Protein AF-A0A061BK50-F1 (afdb_monomer_lite)

Structure (mmCIF, N/CA/C/O backbone):
data_AF-A0A061BK50-F1
#
_entry.id   AF-A0A061BK50-F1
#
loop_
_atom_site.group_PDB
_atom_site.id
_atom_site.type_symbol
_atom_site.label_atom_id
_atom_site.label_alt_id
_atom_site.label_comp_id
_atom_site.label_asym_id
_atom_site.label_entity_id
_atom_site.label_seq_id
_atom_site.pdbx_PDB_ins_code
_atom_site.Cartn_x
_atom_site.Cartn_y
_atom_site.Cartn_z
_atom_site.occupancy
_atom_site.B_iso_or_equiv
_atom_site.auth_seq_id
_atom_site.auth_comp_id
_atom_site.auth_asym_id
_atom_site.auth_atom_id
_atom_site.pdbx_PDB_model_num
ATOM 1 N N . MET A 1 1 ? 30.519 8.792 -45.181 1.00 61.00 1 MET A N 1
ATOM 2 C CA . MET A 1 1 ? 30.102 8.438 -43.804 1.00 61.00 1 MET A CA 1
ATOM 3 C C . MET A 1 1 ? 30.010 9.617 -42.830 1.00 61.00 1 MET A C 1
ATOM 5 O O . MET A 1 1 ? 29.415 9.435 -41.777 1.00 61.00 1 MET A O 1
ATOM 9 N N . GLY A 1 2 ? 30.504 10.821 -43.164 1.00 67.25 2 GLY A N 1
ATOM 10 C CA . GLY A 1 2 ? 30.491 11.973 -42.243 1.00 67.25 2 GLY A CA 1
ATOM 11 C C . GLY A 1 2 ? 29.106 12.463 -41.793 1.00 67.25 2 GLY A C 1
ATOM 12 O O . GLY A 1 2 ? 28.969 12.934 -40.672 1.00 67.25 2 GLY A O 1
ATOM 13 N N . PHE A 1 3 ? 28.061 12.302 -42.616 1.00 71.44 3 PHE A N 1
ATOM 14 C CA . PHE A 1 3 ? 26.690 12.634 -42.203 1.00 71.44 3 PHE A CA 1
ATOM 15 C C . PHE A 1 3 ? 26.203 11.728 -41.063 1.00 71.44 3 PHE A C 1
ATOM 17 O O . PHE A 1 3 ? 25.767 12.221 -40.031 1.00 71.44 3 PHE A O 1
ATOM 24 N N . LEU A 1 4 ? 26.322 10.404 -41.219 1.00 70.06 4 LEU A N 1
ATOM 25 C CA . LEU A 1 4 ? 25.843 9.445 -40.221 1.00 70.06 4 LEU A CA 1
ATOM 26 C C . LEU A 1 4 ? 26.652 9.531 -38.919 1.00 70.06 4 LEU A C 1
ATOM 28 O O . LEU A 1 4 ? 26.071 9.481 -37.837 1.00 70.06 4 LEU A O 1
ATOM 32 N N . SER A 1 5 ? 27.977 9.709 -39.020 1.00 69.94 5 SER A N 1
ATOM 33 C CA . SER A 1 5 ? 28.815 9.946 -37.842 1.00 69.94 5 SER A CA 1
ATOM 34 C C . SER A 1 5 ? 28.442 11.262 -37.161 1.00 69.94 5 SER A C 1
ATOM 36 O O . SER A 1 5 ? 28.268 11.268 -35.951 1.00 69.94 5 SER A O 1
ATOM 38 N N . GLY A 1 6 ? 28.219 12.341 -37.920 1.00 74.44 6 GLY A N 1
ATOM 39 C CA . GLY A 1 6 ? 27.794 13.635 -37.384 1.00 74.44 6 GLY A CA 1
ATOM 40 C C . GLY A 1 6 ? 26.439 13.581 -36.674 1.00 74.44 6 GLY A C 1
ATOM 41 O O . GLY A 1 6 ? 26.301 14.124 -35.581 1.00 74.44 6 GLY A O 1
ATOM 42 N N . VAL A 1 7 ? 25.457 12.872 -37.242 1.00 74.31 7 VAL A N 1
ATOM 43 C CA . VAL A 1 7 ? 24.141 12.659 -36.616 1.00 74.31 7 VAL A CA 1
ATOM 44 C C . VAL A 1 7 ? 24.280 11.895 -35.297 1.00 74.31 7 VAL A C 1
ATOM 46 O O . VAL A 1 7 ? 23.698 12.294 -34.292 1.00 74.31 7 VAL A O 1
ATOM 49 N N . LEU A 1 8 ? 25.072 10.822 -35.260 1.00 72.38 8 LEU A N 1
ATOM 50 C CA . LEU A 1 8 ? 25.225 10.002 -34.054 1.00 72.38 8 LEU A CA 1
ATOM 51 C C . LEU A 1 8 ? 26.097 10.659 -32.983 1.00 72.38 8 LEU A C 1
ATOM 53 O O . LEU A 1 8 ? 25.810 10.509 -31.799 1.00 72.38 8 LEU A O 1
ATOM 57 N N . GLU A 1 9 ? 27.106 11.430 -33.377 1.00 73.62 9 GLU A N 1
ATOM 58 C CA . GLU A 1 9 ? 27.886 12.298 -32.490 1.00 73.62 9 GLU A CA 1
ATOM 59 C C . GLU A 1 9 ? 26.984 13.357 -31.842 1.00 73.62 9 GLU A C 1
ATOM 61 O O . GLU A 1 9 ? 27.016 13.546 -30.626 1.00 73.62 9 GLU A O 1
ATOM 66 N N . ALA A 1 10 ? 26.114 13.996 -32.633 1.00 77.19 10 ALA A N 1
ATOM 67 C CA . ALA A 1 10 ? 25.142 14.957 -32.126 1.00 77.19 10 ALA A CA 1
ATOM 68 C C . ALA A 1 10 ? 24.171 14.297 -31.132 1.00 77.19 10 ALA A C 1
ATOM 70 O O . ALA A 1 10 ? 23.975 14.821 -30.034 1.00 77.19 10 ALA A O 1
ATOM 71 N N . VAL A 1 11 ? 23.623 13.120 -31.459 1.00 71.44 11 VAL A N 1
ATOM 72 C CA . VAL A 1 11 ? 22.754 12.357 -30.545 1.00 71.44 11 VAL A CA 1
ATOM 73 C C . VAL A 1 11 ? 23.509 11.983 -29.269 1.00 71.44 11 VAL A C 1
ATOM 75 O O . VAL A 1 11 ? 23.026 12.262 -28.180 1.00 71.44 11 VAL A O 1
ATOM 78 N N . LYS A 1 12 ? 24.731 11.451 -29.368 1.00 69.81 12 LYS A N 1
ATOM 79 C CA . LYS A 1 12 ? 25.574 11.101 -28.213 1.00 69.81 12 LYS A CA 1
ATOM 80 C C . LYS A 1 12 ? 25.832 12.288 -27.282 1.00 69.81 12 LYS A C 1
ATOM 82 O O . LYS A 1 12 ? 25.803 12.111 -26.065 1.00 69.81 12 LYS A O 1
ATOM 87 N N . ASN A 1 13 ? 26.083 13.473 -27.837 1.00 73.56 13 ASN A N 1
ATOM 88 C CA . ASN A 1 13 ? 26.400 14.676 -27.063 1.00 73.56 13 ASN A CA 1
ATOM 89 C C . ASN A 1 13 ? 25.160 15.358 -26.467 1.00 73.56 13 ASN A C 1
ATOM 91 O O . ASN A 1 13 ? 25.259 16.010 -25.431 1.00 73.56 13 ASN A O 1
ATOM 95 N N . THR A 1 14 ? 23.996 15.201 -27.100 1.00 72.69 14 THR A N 1
ATOM 96 C CA . THR A 1 14 ? 22.721 15.779 -26.637 1.00 72.69 14 THR A CA 1
ATOM 97 C C . THR A 1 14 ? 21.895 14.817 -25.781 1.00 72.69 14 THR A C 1
ATOM 99 O O . THR A 1 14 ? 20.981 15.242 -25.073 1.00 72.69 14 THR A O 1
ATOM 102 N N . GLN A 1 15 ? 22.219 13.523 -25.798 1.00 66.62 15 GLN A N 1
ATOM 103 C CA . GLN A 1 15 ? 21.526 12.502 -25.028 1.00 66.62 15 GLN A CA 1
ATOM 104 C C . GLN A 1 15 ? 21.834 12.622 -23.530 1.00 66.62 15 GLN A C 1
ATOM 106 O O . GLN A 1 15 ? 22.938 12.359 -23.054 1.00 66.62 15 GLN A O 1
ATOM 111 N N . THR A 1 16 ? 20.805 12.982 -22.766 1.00 63.16 16 THR A N 1
ATOM 112 C CA . THR A 1 16 ? 20.879 13.234 -21.319 1.00 63.16 16 THR A CA 1
ATOM 113 C C . THR A 1 16 ? 20.662 11.993 -20.451 1.00 63.16 16 THR A C 1
ATOM 115 O O . THR A 1 16 ? 20.872 12.050 -19.241 1.00 63.16 16 THR A O 1
ATOM 118 N N . TYR A 1 17 ? 20.251 10.863 -21.035 1.00 62.84 17 TYR A N 1
ATOM 119 C CA . TYR A 1 17 ? 19.915 9.637 -20.308 1.00 62.84 17 TYR A CA 1
ATOM 120 C C . TYR A 1 17 ? 20.930 8.516 -20.574 1.00 62.84 17 TYR A C 1
ATOM 122 O O . TYR A 1 17 ? 21.444 8.351 -21.679 1.00 62.84 17 TYR A O 1
ATOM 130 N N . ASN A 1 18 ? 21.236 7.740 -19.529 1.00 63.97 18 ASN A N 1
ATOM 131 C CA . ASN A 1 18 ? 22.326 6.756 -19.541 1.00 63.97 18 ASN A CA 1
ATOM 132 C C . ASN A 1 18 ? 21.993 5.438 -20.265 1.00 63.97 18 ASN A C 1
ATOM 134 O O . ASN A 1 18 ? 22.902 4.623 -20.444 1.00 63.97 18 ASN A O 1
ATOM 138 N N . VAL A 1 19 ? 20.731 5.199 -20.654 1.00 62.94 19 VAL A N 1
ATOM 139 C CA . VAL A 1 19 ? 20.342 3.966 -21.372 1.00 62.94 19 VAL A CA 1
ATOM 140 C C . VAL A 1 19 ? 21.118 3.872 -22.658 1.00 62.94 19 VAL A C 1
ATOM 142 O O . VAL A 1 19 ? 21.163 4.842 -23.412 1.00 62.94 19 VAL A O 1
ATOM 145 N N . GLY A 1 20 ? 21.725 2.711 -22.895 1.00 60.88 20 GLY A N 1
ATOM 146 C CA . GLY A 1 20 ? 22.379 2.426 -24.154 1.00 60.88 20 GLY A CA 1
ATOM 147 C C . GLY A 1 20 ? 23.454 3.441 -24.542 1.00 60.88 20 GLY A C 1
ATOM 148 O O . GLY A 1 20 ? 23.868 3.445 -25.688 1.00 60.88 20 GLY A O 1
ATOM 149 N N . LYS A 1 21 ? 23.962 4.266 -23.613 1.00 68.69 21 LYS A N 1
ATOM 150 C CA . LYS A 1 21 ? 25.074 5.196 -23.867 1.00 68.69 21 LYS A CA 1
ATOM 151 C C . LYS A 1 21 ? 26.340 4.434 -24.254 1.00 68.69 21 LYS A C 1
ATOM 153 O O . LYS A 1 21 ? 27.057 4.835 -25.162 1.00 68.69 21 LYS A O 1
ATOM 158 N N . ASN A 1 22 ? 26.576 3.289 -23.613 1.00 70.81 22 ASN A N 1
ATOM 159 C CA . ASN A 1 22 ? 27.664 2.376 -23.972 1.00 70.81 22 ASN A CA 1
ATOM 160 C C . ASN A 1 22 ? 27.418 1.705 -25.332 1.00 70.81 22 ASN A C 1
ATOM 162 O O . ASN A 1 22 ? 28.347 1.576 -26.124 1.00 70.81 22 ASN A O 1
ATOM 166 N N . THR A 1 23 ? 26.168 1.345 -25.627 1.00 69.19 23 THR A N 1
ATOM 167 C CA . THR A 1 23 ? 25.735 0.816 -26.930 1.00 69.19 23 THR A CA 1
ATOM 168 C C . THR A 1 23 ? 25.919 1.859 -28.038 1.00 69.19 23 THR A C 1
ATOM 170 O O . THR A 1 23 ? 26.507 1.564 -29.070 1.00 69.19 23 THR A O 1
ATOM 173 N N . LEU A 1 24 ? 25.544 3.114 -27.791 1.00 69.00 24 LEU A N 1
ATOM 174 C CA . LEU A 1 24 ? 25.723 4.250 -28.689 1.00 69.00 24 LEU A CA 1
ATOM 175 C C . LEU A 1 24 ? 27.208 4.579 -28.889 1.00 69.00 24 LEU A C 1
ATOM 177 O O . LEU A 1 24 ? 27.639 4.812 -30.011 1.00 69.00 24 LEU A O 1
ATOM 181 N N . ASN A 1 25 ? 28.021 4.515 -27.830 1.00 72.56 25 ASN A N 1
ATOM 182 C CA . ASN A 1 25 ? 29.476 4.629 -27.942 1.00 72.56 25 ASN A CA 1
ATOM 183 C C . ASN A 1 25 ? 30.066 3.513 -28.815 1.00 72.56 25 ASN A C 1
ATOM 185 O O . ASN A 1 25 ? 30.920 3.784 -29.655 1.00 72.56 25 ASN A O 1
ATOM 189 N N . SER A 1 26 ? 29.600 2.272 -28.642 1.00 72.81 26 SER A N 1
ATOM 190 C CA . SER A 1 26 ? 30.011 1.139 -29.475 1.00 72.81 26 SER A CA 1
ATOM 191 C C . SER A 1 26 ? 29.632 1.362 -30.943 1.00 72.81 26 SER A C 1
ATOM 193 O O . SER A 1 26 ? 30.478 1.208 -31.822 1.00 72.81 26 SER A O 1
ATOM 195 N N . VAL A 1 27 ? 28.413 1.843 -31.206 1.00 70.06 27 VAL A N 1
ATOM 196 C CA . VAL A 1 27 ? 27.943 2.241 -32.541 1.00 70.06 27 VAL A CA 1
ATOM 197 C C . VAL A 1 27 ? 28.828 3.321 -33.162 1.00 70.06 27 VAL A C 1
ATOM 199 O O . VAL A 1 27 ? 29.274 3.162 -34.299 1.00 70.06 27 VAL A O 1
ATOM 202 N N . CYS A 1 28 ? 29.124 4.398 -32.428 1.00 73.00 28 CYS A N 1
ATOM 203 C CA . CYS A 1 28 ? 29.995 5.469 -32.914 1.00 73.00 28 CYS A CA 1
ATOM 204 C C . CYS A 1 28 ? 31.399 4.942 -33.246 1.00 73.00 28 CYS A C 1
ATOM 206 O O . CYS A 1 28 ? 31.964 5.311 -34.274 1.00 73.00 28 CYS A O 1
ATOM 208 N N . ASN A 1 29 ? 31.943 4.035 -32.427 1.00 75.38 29 ASN A N 1
ATOM 209 C CA . ASN A 1 29 ? 33.244 3.418 -32.684 1.00 75.38 29 ASN A CA 1
ATOM 210 C C . ASN A 1 29 ? 33.238 2.584 -33.975 1.00 75.38 29 ASN A C 1
ATOM 212 O O . ASN A 1 29 ? 34.146 2.734 -34.789 1.00 75.38 29 ASN A O 1
ATOM 216 N N . VAL A 1 30 ? 32.199 1.770 -34.200 1.00 73.00 30 VAL A N 1
ATOM 217 C CA . VAL A 1 30 ? 32.041 0.965 -35.428 1.00 73.00 30 VAL A CA 1
ATOM 218 C C . VAL A 1 30 ? 31.933 1.854 -36.676 1.00 73.00 30 VAL A C 1
ATOM 220 O O . VAL A 1 30 ? 32.461 1.518 -37.737 1.00 73.00 30 VAL A O 1
ATOM 223 N N . ILE A 1 31 ? 31.286 3.015 -36.561 1.00 73.50 31 ILE A N 1
ATOM 224 C CA . ILE A 1 31 ? 31.195 3.999 -37.650 1.00 73.50 31 ILE A CA 1
ATOM 225 C C . ILE A 1 31 ? 32.537 4.643 -37.946 1.00 73.50 31 ILE A C 1
ATOM 227 O O . ILE A 1 31 ? 32.926 4.721 -39.113 1.00 73.50 31 ILE A O 1
ATOM 231 N N . ASN A 1 32 ? 33.274 5.026 -36.907 1.00 74.06 32 ASN A N 1
ATOM 232 C CA . ASN A 1 32 ? 34.593 5.624 -37.061 1.00 74.06 32 ASN A CA 1
ATOM 233 C C . ASN A 1 32 ? 35.596 4.660 -37.706 1.00 74.06 32 ASN A C 1
ATOM 235 O O . ASN A 1 32 ? 36.386 5.087 -38.546 1.00 74.06 32 ASN A O 1
ATOM 239 N N . THR A 1 33 ? 35.521 3.356 -37.421 1.00 77.50 33 THR A N 1
ATOM 240 C CA . THR A 1 33 ? 36.393 2.354 -38.062 1.00 77.50 33 THR A CA 1
ATOM 241 C C . THR A 1 33 ? 36.121 2.157 -39.555 1.00 77.50 33 THR A C 1
ATOM 243 O O . THR A 1 33 ? 36.993 1.672 -40.274 1.00 77.50 33 THR A O 1
ATOM 246 N N . HIS A 1 34 ? 34.939 2.545 -40.046 1.00 73.50 34 HIS A N 1
ATOM 247 C CA . HIS A 1 34 ? 34.525 2.343 -41.439 1.00 73.50 34 HIS A CA 1
ATOM 248 C C . HIS A 1 34 ? 34.276 3.650 -42.214 1.00 73.50 34 HIS A C 1
ATOM 250 O O . HIS A 1 34 ? 33.681 3.640 -43.294 1.00 73.50 34 HIS A O 1
ATOM 256 N N . LEU A 1 35 ? 34.754 4.788 -41.694 1.00 70.25 35 LEU A N 1
ATOM 257 C CA . LEU A 1 35 ? 34.432 6.120 -42.219 1.00 70.25 35 LEU A CA 1
ATOM 258 C C . LEU A 1 35 ? 34.874 6.326 -43.685 1.00 70.25 35 LEU A C 1
ATOM 260 O O . LEU A 1 35 ? 34.175 6.986 -44.459 1.00 70.25 35 LEU A O 1
ATOM 264 N N . CYS A 1 36 ? 36.010 5.729 -44.058 1.00 71.50 36 CYS A N 1
ATOM 265 C CA . CYS A 1 36 ? 36.676 5.910 -45.353 1.00 71.50 36 CYS A CA 1
ATOM 266 C C . CYS A 1 36 ? 36.672 4.651 -46.240 1.00 71.50 36 CYS A C 1
ATOM 268 O O . CYS A 1 36 ? 37.363 4.625 -47.251 1.00 71.50 36 CYS A O 1
ATOM 270 N N . SER A 1 37 ? 35.922 3.600 -45.887 1.00 76.56 37 SER A N 1
ATOM 271 C CA . SER A 1 37 ? 35.959 2.304 -46.599 1.00 76.56 37 SER A CA 1
ATOM 272 C C . SER A 1 37 ? 34.921 2.161 -47.723 1.00 76.56 37 SER A C 1
ATOM 274 O O . SER A 1 37 ? 34.748 1.072 -48.263 1.00 76.56 37 SER A O 1
ATOM 276 N N . GLY A 1 38 ? 34.214 3.238 -48.084 1.00 74.38 38 GLY A N 1
ATOM 277 C CA . GLY A 1 38 ? 33.264 3.239 -49.202 1.00 74.38 38 GLY A CA 1
ATOM 278 C C . GLY A 1 38 ? 32.174 2.166 -49.075 1.00 74.38 38 GLY A C 1
ATOM 279 O O . GLY A 1 38 ? 31.586 1.996 -48.006 1.00 74.38 38 GLY A O 1
ATOM 280 N N . HIS A 1 39 ? 31.902 1.450 -50.170 1.00 77.62 39 HIS A N 1
ATOM 281 C CA . HIS A 1 39 ? 30.872 0.406 -50.250 1.00 77.62 39 HIS A CA 1
ATOM 282 C C . HIS A 1 39 ? 31.086 -0.732 -49.234 1.00 77.62 39 HIS A C 1
ATOM 284 O O . HIS A 1 39 ? 30.156 -1.090 -48.512 1.00 77.62 39 HIS A O 1
ATOM 290 N N . ASP A 1 40 ? 32.317 -1.227 -49.094 1.00 77.75 40 ASP A N 1
ATOM 291 C CA . ASP A 1 40 ? 32.651 -2.313 -48.161 1.00 77.75 40 ASP A CA 1
ATOM 292 C C . ASP A 1 40 ? 32.433 -1.911 -46.700 1.00 77.75 40 ASP A C 1
ATOM 294 O O . ASP A 1 40 ? 32.003 -2.720 -45.871 1.00 77.75 40 ASP A O 1
ATOM 298 N N . GLY A 1 41 ? 32.702 -0.640 -46.391 1.00 72.44 41 GLY A N 1
ATOM 299 C CA . GLY A 1 41 ? 32.417 -0.052 -45.088 1.00 72.44 41 GLY A CA 1
ATOM 300 C C . GLY A 1 41 ? 30.923 -0.083 -44.779 1.00 72.44 41 GLY A C 1
ATOM 301 O O . GLY A 1 41 ? 30.531 -0.541 -43.710 1.00 72.44 41 GLY A O 1
ATOM 302 N N . PHE A 1 42 ? 30.075 0.322 -45.729 1.00 72.19 42 PHE A N 1
ATOM 303 C CA . PHE A 1 42 ? 28.617 0.280 -45.568 1.00 72.19 42 PHE A CA 1
ATOM 304 C C . PHE A 1 42 ? 28.078 -1.141 -45.382 1.00 72.19 42 PHE A C 1
ATOM 306 O O . PHE A 1 42 ? 27.271 -1.365 -44.477 1.00 72.19 42 PHE A O 1
ATOM 313 N N . THR A 1 43 ? 28.546 -2.100 -46.182 1.00 79.12 43 THR A N 1
ATOM 314 C CA . THR A 1 43 ? 28.089 -3.497 -46.122 1.00 79.12 43 THR A CA 1
ATOM 315 C C . THR A 1 43 ? 28.394 -4.147 -44.769 1.00 79.12 43 THR A C 1
ATOM 317 O O . THR A 1 43 ? 27.585 -4.919 -44.258 1.00 79.12 43 THR A O 1
ATOM 320 N N . LYS A 1 44 ? 29.521 -3.796 -44.134 1.00 78.44 44 LYS A N 1
ATOM 321 C CA . LYS A 1 44 ? 29.877 -4.280 -42.787 1.00 78.44 44 LYS A CA 1
ATOM 322 C C . LYS A 1 44 ? 29.189 -3.495 -41.671 1.00 78.44 44 LYS A C 1
ATOM 324 O O . LYS A 1 44 ? 28.824 -4.064 -40.641 1.00 78.44 44 LYS A O 1
ATOM 329 N N . LEU A 1 45 ? 29.004 -2.193 -41.870 1.00 77.25 45 LEU A N 1
ATOM 330 C CA . LEU A 1 45 ? 28.452 -1.309 -40.857 1.00 77.25 45 LEU A CA 1
ATOM 331 C C . LEU A 1 45 ? 26.954 -1.514 -40.640 1.00 77.25 45 LEU A C 1
ATOM 333 O O . LEU A 1 45 ? 26.516 -1.577 -39.494 1.00 77.25 45 LEU A O 1
ATOM 337 N N . LEU A 1 46 ? 26.172 -1.601 -41.718 1.00 77.25 46 LEU A N 1
ATO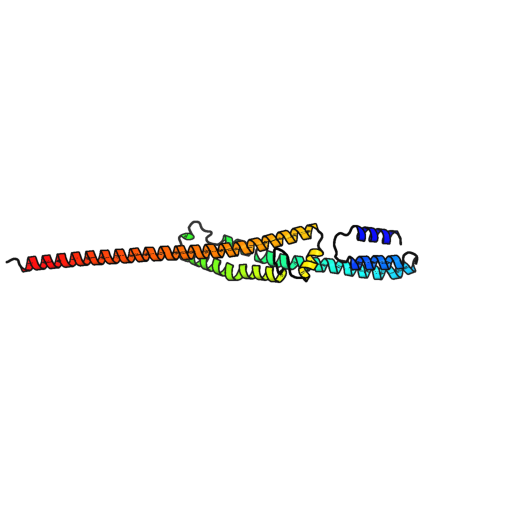M 338 C CA . LEU A 1 46 ? 24.709 -1.626 -41.642 1.00 77.25 46 LEU A CA 1
ATOM 339 C C . LEU A 1 46 ? 24.167 -2.759 -40.749 1.00 77.25 46 LEU A C 1
ATOM 341 O O . LEU A 1 46 ? 23.335 -2.462 -39.886 1.00 77.25 46 LEU A O 1
ATOM 345 N N . PRO A 1 47 ? 24.645 -4.017 -40.851 1.00 82.38 47 PRO A N 1
ATOM 346 C CA . PRO A 1 47 ? 24.202 -5.086 -39.955 1.00 82.38 47 PRO A CA 1
ATOM 347 C C . PRO A 1 47 ? 24.570 -4.835 -38.487 1.00 82.38 47 PRO A C 1
ATOM 349 O O . PRO A 1 47 ? 23.746 -5.048 -37.598 1.00 82.38 47 PRO A O 1
ATOM 352 N N . SER A 1 48 ? 25.789 -4.347 -38.224 1.00 78.69 48 SER A N 1
ATOM 353 C CA . SER A 1 48 ? 26.257 -4.052 -36.863 1.00 78.69 48 SER A CA 1
ATOM 354 C C . SER A 1 48 ? 25.454 -2.910 -36.237 1.00 78.69 48 SER A C 1
ATOM 356 O O . SER A 1 48 ? 24.936 -3.044 -35.131 1.00 78.69 48 SER A O 1
ATOM 358 N N . LEU A 1 49 ? 25.257 -1.824 -36.987 1.00 75.56 49 LEU A N 1
ATOM 359 C CA . LEU A 1 49 ? 24.454 -0.677 -36.581 1.00 75.56 49 LEU A CA 1
ATOM 360 C C . LEU A 1 49 ? 23.009 -1.085 -36.275 1.00 75.56 49 LEU A C 1
ATOM 362 O O . LEU A 1 49 ? 22.482 -0.732 -35.224 1.00 75.56 49 LEU A O 1
ATOM 366 N N . THR A 1 50 ? 22.388 -1.868 -37.160 1.00 81.12 50 THR A N 1
ATOM 367 C CA . THR A 1 50 ? 21.013 -2.356 -36.974 1.00 81.12 50 THR A CA 1
ATOM 368 C C . THR A 1 50 ? 20.892 -3.192 -35.701 1.00 81.12 50 THR A C 1
ATOM 370 O O . THR A 1 50 ? 19.956 -3.006 -34.925 1.00 81.12 50 THR A O 1
ATOM 373 N N . ARG A 1 51 ? 21.866 -4.073 -35.440 1.00 83.75 51 ARG A N 1
ATOM 374 C CA . ARG A 1 51 ? 21.904 -4.896 -34.225 1.00 83.75 51 ARG A CA 1
ATOM 375 C C . ARG A 1 51 ? 22.026 -4.050 -32.960 1.00 83.75 51 ARG A C 1
ATOM 377 O O . ARG A 1 51 ? 21.280 -4.267 -32.009 1.00 83.75 51 ARG A O 1
ATOM 384 N N . GLU A 1 52 ? 22.950 -3.097 -32.935 1.00 77.56 52 GLU A N 1
ATOM 385 C CA . GLU A 1 52 ? 23.178 -2.257 -31.758 1.00 77.56 52 GLU A CA 1
ATOM 386 C C . GLU A 1 52 ? 22.001 -1.301 -31.493 1.00 77.56 52 GLU A C 1
ATOM 388 O O . GLU A 1 52 ? 21.596 -1.146 -30.343 1.00 77.56 52 GLU A O 1
ATOM 393 N N . ILE A 1 53 ? 21.384 -0.732 -32.538 1.00 76.69 53 ILE A N 1
ATOM 394 C CA . ILE A 1 53 ? 20.135 0.044 -32.417 1.00 76.69 53 ILE A CA 1
ATOM 395 C C . ILE A 1 53 ? 19.000 -0.846 -31.891 1.00 76.69 53 ILE A C 1
ATOM 397 O O . ILE A 1 53 ? 18.239 -0.435 -31.014 1.00 76.69 53 ILE A O 1
ATOM 401 N N . GLY A 1 54 ? 18.896 -2.084 -32.380 1.00 83.81 54 GLY A N 1
ATOM 402 C CA . GLY A 1 54 ? 17.931 -3.061 -31.873 1.00 83.81 54 GLY A CA 1
ATOM 403 C C . GLY A 1 54 ? 18.126 -3.356 -30.383 1.00 83.81 54 GLY A C 1
ATOM 404 O O . GLY A 1 54 ? 17.154 -3.370 -29.621 1.00 83.81 54 GLY A O 1
ATOM 405 N N . ARG A 1 55 ? 19.382 -3.521 -29.944 1.00 83.88 55 ARG A N 1
ATOM 406 C CA . ARG A 1 55 ? 19.727 -3.711 -28.527 1.00 83.88 55 ARG A CA 1
ATOM 407 C C . ARG A 1 55 ? 19.355 -2.485 -27.698 1.00 83.88 55 ARG A C 1
ATOM 409 O O . ARG A 1 55 ? 18.686 -2.627 -26.682 1.00 83.88 55 ARG A O 1
ATOM 416 N N . TYR A 1 56 ? 19.710 -1.294 -28.174 1.00 79.88 56 TYR A N 1
ATOM 417 C CA . TYR A 1 56 ? 19.353 -0.026 -27.543 1.00 79.88 56 TYR A CA 1
ATOM 418 C C . TYR A 1 56 ? 17.838 0.104 -27.316 1.00 79.88 56 TYR A C 1
ATOM 420 O O . TYR A 1 56 ? 17.393 0.342 -26.195 1.00 79.88 56 TYR A O 1
ATOM 428 N N . ASN A 1 57 ? 17.032 -0.108 -28.362 1.00 82.62 57 ASN A N 1
ATOM 429 C CA . ASN A 1 57 ? 15.574 0.001 -28.274 1.00 82.62 57 ASN A CA 1
ATOM 430 C C . ASN A 1 57 ? 14.972 -1.035 -27.315 1.00 82.62 57 ASN A C 1
ATOM 432 O O . ASN A 1 57 ? 14.018 -0.733 -26.599 1.00 82.62 57 ASN A O 1
ATOM 436 N N . THR A 1 58 ? 15.548 -2.239 -27.276 1.00 86.62 58 THR A N 1
ATOM 437 C CA . THR A 1 58 ? 15.151 -3.294 -26.334 1.00 86.62 58 THR A CA 1
ATOM 438 C C . THR A 1 58 ? 15.446 -2.883 -24.891 1.00 86.62 58 THR A C 1
ATOM 440 O O . THR A 1 58 ? 14.550 -2.933 -24.057 1.00 86.62 58 THR A O 1
ATOM 443 N N . GLU A 1 59 ? 16.653 -2.382 -24.606 1.00 82.50 59 GLU A N 1
ATOM 444 C CA . GLU A 1 59 ? 17.039 -1.901 -23.270 1.00 82.50 59 GLU A CA 1
ATOM 445 C C . GLU A 1 59 ? 16.121 -0.768 -22.773 1.00 82.50 59 GLU A C 1
ATOM 447 O O . GLU A 1 59 ? 15.690 -0.781 -21.617 1.00 82.50 59 GLU A O 1
ATOM 452 N N . VAL A 1 60 ? 15.781 0.194 -23.643 1.00 82.38 60 VAL A N 1
ATOM 453 C CA . VAL A 1 60 ? 14.849 1.290 -23.315 1.00 82.38 60 VAL A CA 1
ATOM 454 C C . VAL A 1 60 ? 13.454 0.749 -23.006 1.00 82.38 60 VAL A C 1
ATOM 456 O O . VAL A 1 60 ? 12.866 1.111 -21.984 1.00 82.38 60 VAL A O 1
ATOM 459 N N . ARG A 1 61 ? 12.917 -0.121 -23.870 1.00 88.31 61 ARG A N 1
ATOM 460 C CA . ARG A 1 61 ? 11.583 -0.710 -23.693 1.00 88.31 61 ARG A CA 1
ATOM 461 C C . ARG A 1 61 ? 11.495 -1.482 -22.383 1.00 88.31 61 ARG A C 1
ATOM 463 O O . ARG A 1 61 ? 10.586 -1.241 -21.595 1.00 88.31 61 ARG A O 1
ATOM 470 N N . ASP A 1 62 ? 12.452 -2.366 -22.135 1.00 87.94 62 ASP A N 1
ATOM 471 C CA . ASP A 1 62 ? 12.444 -3.233 -20.962 1.00 87.94 62 ASP A CA 1
ATOM 472 C C . ASP A 1 62 ? 12.592 -2.410 -19.670 1.00 87.94 62 ASP A C 1
ATOM 474 O O . ASP A 1 62 ? 11.965 -2.712 -18.655 1.00 87.94 62 ASP A O 1
ATOM 478 N N . SER A 1 63 ? 13.368 -1.320 -19.707 1.00 86.00 63 SER A N 1
ATOM 479 C CA . SER A 1 63 ? 13.462 -0.365 -18.599 1.00 86.00 63 SER A CA 1
ATOM 480 C C . SER A 1 63 ? 12.134 0.339 -18.317 1.00 86.00 63 SER A C 1
ATOM 482 O O . SER A 1 63 ? 11.741 0.463 -17.156 1.00 86.00 63 SER A O 1
ATOM 484 N N . ASN A 1 64 ? 11.432 0.792 -19.358 1.00 89.75 64 ASN A N 1
ATOM 485 C CA . ASN A 1 64 ? 10.128 1.437 -19.204 1.00 89.75 64 ASN A CA 1
ATOM 486 C C . ASN A 1 64 ? 9.099 0.467 -18.618 1.00 89.75 64 ASN A C 1
ATOM 488 O O . ASN A 1 64 ? 8.402 0.825 -17.670 1.00 89.75 64 ASN A O 1
ATOM 492 N N . GLU A 1 65 ? 9.050 -0.768 -19.119 1.00 92.94 65 GLU A N 1
ATOM 493 C CA . GLU A 1 65 ? 8.138 -1.801 -18.617 1.00 92.94 65 GLU A CA 1
ATOM 494 C C . GLU A 1 65 ? 8.426 -2.167 -17.155 1.00 92.94 65 GLU A C 1
ATOM 496 O O . GLU A 1 65 ? 7.499 -2.306 -16.356 1.00 92.94 65 GLU A O 1
ATOM 501 N N . LYS A 1 66 ? 9.705 -2.226 -16.753 1.00 91.69 66 LYS A N 1
ATOM 502 C CA . LYS A 1 66 ? 10.091 -2.462 -15.351 1.00 91.69 66 LYS A CA 1
ATOM 503 C C . LYS A 1 66 ? 9.550 -1.409 -14.387 1.00 91.69 66 LYS A C 1
ATOM 505 O O . LYS A 1 66 ? 9.228 -1.759 -13.256 1.00 91.69 66 LYS A O 1
ATOM 510 N N . VAL A 1 67 ? 9.474 -0.143 -14.802 1.00 93.44 67 VAL A N 1
ATOM 511 C CA . VAL A 1 67 ? 8.914 0.936 -13.970 1.00 93.44 67 VAL A CA 1
ATOM 512 C C . VAL A 1 67 ? 7.389 0.956 -14.056 1.00 93.44 67 VAL A C 1
ATOM 514 O O . VAL A 1 67 ? 6.720 1.115 -13.039 1.00 93.44 67 VAL A O 1
ATOM 517 N N . LYS A 1 68 ? 6.838 0.784 -15.259 1.00 95.12 68 LYS A N 1
ATOM 518 C CA . LYS A 1 68 ? 5.405 0.882 -15.544 1.00 95.12 68 LYS A CA 1
ATOM 519 C C . LYS A 1 68 ? 4.598 -0.215 -14.854 1.00 95.12 68 LYS A C 1
ATOM 521 O O . LYS A 1 68 ? 3.637 0.099 -14.159 1.00 95.12 68 LYS A O 1
ATOM 526 N N . LYS A 1 69 ? 5.005 -1.479 -14.993 1.00 95.62 69 LYS A N 1
ATOM 527 C CA . LYS A 1 69 ? 4.210 -2.624 -14.530 1.00 95.62 69 LYS A CA 1
ATOM 528 C C . LYS A 1 69 ? 3.887 -2.576 -13.025 1.00 95.62 69 LYS A C 1
ATOM 530 O O . LYS A 1 69 ? 2.712 -2.681 -12.687 1.00 95.62 69 LYS A O 1
ATOM 535 N N . PRO A 1 70 ? 4.849 -2.339 -12.109 1.00 94.81 70 PRO A N 1
ATOM 536 C CA . PRO A 1 70 ? 4.523 -2.225 -10.687 1.00 94.81 70 PRO A CA 1
ATOM 537 C C . PRO A 1 70 ? 3.623 -1.028 -10.362 1.00 94.81 70 PRO A C 1
ATOM 539 O O . PRO A 1 70 ? 2.846 -1.090 -9.417 1.00 94.81 70 PRO A O 1
ATOM 542 N N . ILE A 1 71 ? 3.715 0.068 -11.125 1.00 94.31 71 ILE A N 1
ATOM 543 C CA . ILE A 1 71 ? 2.839 1.233 -10.944 1.00 94.31 71 ILE A CA 1
ATOM 544 C C . ILE A 1 71 ? 1.404 0.885 -11.350 1.00 94.31 71 ILE A C 1
ATOM 546 O O . ILE A 1 71 ? 0.479 1.214 -10.617 1.00 94.31 71 ILE A O 1
ATOM 550 N N . GLU A 1 72 ? 1.210 0.199 -12.477 1.00 94.88 72 GLU A N 1
ATOM 551 C CA . GLU A 1 72 ? -0.115 -0.257 -12.918 1.00 94.88 72 GLU A CA 1
ATOM 552 C C . GLU A 1 72 ? -0.728 -1.260 -11.938 1.00 94.88 72 GLU A C 1
ATOM 554 O O . GLU A 1 72 ? -1.900 -1.142 -11.589 1.00 94.88 72 GLU A O 1
ATOM 559 N N . GLU A 1 73 ? 0.071 -2.202 -11.431 1.00 93.31 73 GLU A N 1
ATOM 560 C CA . GLU A 1 73 ? -0.367 -3.139 -10.393 1.00 93.31 73 GLU A CA 1
ATOM 561 C C . GLU A 1 73 ? -0.842 -2.401 -9.137 1.00 93.31 73 GLU A C 1
ATOM 563 O O . GLU A 1 73 ? -1.914 -2.706 -8.627 1.00 93.31 73 GLU A O 1
ATOM 568 N N . LEU A 1 74 ? -0.094 -1.398 -8.667 1.00 94.19 74 LEU A N 1
ATOM 569 C CA . LEU A 1 74 ? -0.493 -0.590 -7.512 1.00 94.19 74 LEU A CA 1
ATOM 570 C C . LEU A 1 74 ? -1.743 0.249 -7.787 1.00 94.19 74 LEU A C 1
ATOM 572 O O . LEU A 1 74 ? -2.601 0.352 -6.917 1.00 94.19 74 LEU A O 1
ATOM 576 N N . LEU A 1 75 ? -1.869 0.836 -8.980 1.00 93.06 75 LEU A N 1
ATOM 577 C CA . LEU A 1 75 ? -3.051 1.612 -9.363 1.00 93.06 75 LEU A CA 1
ATOM 578 C C . LEU A 1 75 ? -4.320 0.758 -9.378 1.00 93.06 75 LEU A C 1
ATOM 580 O O . LEU A 1 75 ? -5.370 1.242 -8.966 1.00 93.06 75 LEU A O 1
ATOM 584 N N . ASN A 1 76 ? -4.222 -0.503 -9.802 1.00 91.31 76 ASN A N 1
ATOM 585 C CA . ASN A 1 76 ? -5.355 -1.426 -9.793 1.00 91.31 76 ASN A CA 1
ATOM 586 C C . ASN A 1 76 ? -5.848 -1.729 -8.369 1.00 91.31 76 ASN A C 1
ATOM 588 O O . ASN A 1 76 ? -7.054 -1.832 -8.160 1.00 91.31 76 ASN A O 1
ATOM 592 N N . GLU A 1 77 ? -4.946 -1.810 -7.386 1.00 90.25 77 GLU A N 1
ATOM 593 C CA . GLU A 1 77 ? -5.311 -2.026 -5.975 1.00 90.25 77 GLU A CA 1
ATOM 594 C C . GLU A 1 77 ? -6.062 -0.834 -5.364 1.00 90.25 77 GLU A C 1
ATOM 596 O O . GLU A 1 77 ? -6.911 -1.025 -4.502 1.00 90.25 77 GLU A O 1
ATOM 601 N N . VAL A 1 78 ? -5.775 0.395 -5.811 1.00 89.44 78 VAL A N 1
ATOM 602 C CA . VAL A 1 78 ? -6.425 1.631 -5.320 1.00 89.44 78 VAL A CA 1
ATOM 603 C C . VAL A 1 78 ? -7.396 2.239 -6.340 1.00 89.44 78 VAL A C 1
ATOM 605 O O . VAL A 1 78 ? -7.702 3.436 -6.305 1.00 89.44 78 VAL A O 1
ATOM 608 N N . GLY A 1 79 ? -7.864 1.409 -7.273 1.00 88.62 79 GLY A N 1
ATOM 609 C CA . GLY A 1 79 ? -8.802 1.784 -8.325 1.00 88.62 79 GLY A CA 1
ATOM 610 C C . GLY A 1 79 ? -10.232 1.981 -7.817 1.00 88.62 79 GLY A C 1
ATOM 611 O O . GLY A 1 79 ? -10.494 2.117 -6.620 1.00 88.62 79 GLY A O 1
ATOM 612 N N . ASP A 1 80 ? -11.189 1.980 -8.741 1.00 91.19 80 ASP A N 1
ATOM 613 C CA . ASP A 1 80 ? -12.589 2.290 -8.425 1.00 91.19 80 ASP A CA 1
ATOM 614 C C . ASP A 1 80 ? -13.222 1.280 -7.464 1.00 91.19 80 ASP A C 1
ATOM 616 O O . ASP A 1 80 ? -13.994 1.670 -6.596 1.00 91.19 80 ASP A O 1
ATOM 620 N N . ALA A 1 81 ? -12.837 0.002 -7.538 1.00 87.94 81 ALA A N 1
ATOM 621 C CA . ALA A 1 81 ? -13.317 -1.020 -6.608 1.00 87.94 81 ALA A CA 1
ATOM 622 C C . ALA A 1 81 ? -12.954 -0.691 -5.150 1.00 87.94 81 ALA A C 1
ATOM 624 O O . ALA A 1 81 ? -13.805 -0.774 -4.266 1.00 87.94 81 ALA A O 1
ATOM 625 N N . PHE A 1 82 ? -11.712 -0.263 -4.908 1.00 90.62 82 PHE A N 1
ATOM 626 C CA . PHE A 1 82 ? -11.269 0.150 -3.579 1.00 90.62 82 PHE A CA 1
ATOM 627 C C . PHE A 1 82 ? -11.980 1.429 -3.127 1.00 90.62 82 PHE A C 1
ATOM 629 O O . PHE A 1 82 ? -12.471 1.498 -2.003 1.00 90.62 82 PHE A O 1
ATOM 636 N N . LYS A 1 83 ? -12.101 2.426 -4.012 1.00 90.38 83 LYS A N 1
ATOM 637 C CA . LYS A 1 83 ? -12.812 3.675 -3.697 1.00 90.38 83 LYS A CA 1
ATOM 638 C C . LYS A 1 83 ? -14.276 3.432 -3.349 1.00 90.38 83 LYS A C 1
ATOM 640 O O . LYS A 1 83 ? -14.746 3.986 -2.365 1.00 90.38 83 LYS A O 1
ATOM 645 N N . ASN A 1 84 ? -14.971 2.592 -4.110 1.00 90.12 84 ASN A N 1
ATOM 646 C CA . ASN A 1 84 ? -16.358 2.228 -3.832 1.00 90.12 84 ASN A CA 1
ATOM 647 C C . ASN A 1 84 ? -16.457 1.511 -2.486 1.00 90.12 84 ASN A C 1
ATOM 649 O O . ASN A 1 84 ? -17.227 1.933 -1.637 1.00 90.12 84 ASN A O 1
ATOM 653 N N . LYS A 1 85 ? -15.573 0.538 -2.219 1.00 88.50 85 LYS A N 1
ATOM 654 C CA . LYS A 1 85 ? -15.522 -0.160 -0.927 1.00 88.50 85 LYS A CA 1
ATOM 655 C C . LYS A 1 85 ? -15.369 0.794 0.263 1.00 88.50 85 LYS A C 1
ATOM 657 O O . LYS A 1 85 ? -15.945 0.528 1.312 1.00 88.50 85 LYS A O 1
ATOM 662 N N . VAL A 1 86 ? -14.597 1.873 0.113 1.00 87.56 86 VAL A N 1
ATOM 663 C CA . VAL A 1 86 ? -14.433 2.908 1.148 1.00 87.56 86 VAL A CA 1
ATOM 664 C C . VAL A 1 86 ? -15.644 3.843 1.213 1.00 87.56 86 VAL A C 1
ATOM 666 O O . VAL A 1 86 ? -16.096 4.157 2.308 1.00 87.56 86 VAL A O 1
ATOM 669 N N . ASN A 1 87 ? -16.184 4.272 0.072 1.00 87.75 87 ASN A N 1
ATOM 670 C CA . ASN A 1 87 ? -17.334 5.180 0.005 1.00 87.75 87 ASN A CA 1
ATOM 671 C C . ASN A 1 87 ? -18.639 4.533 0.487 1.00 87.75 87 ASN A C 1
ATOM 673 O O . ASN A 1 87 ? -19.518 5.231 0.982 1.00 87.75 87 ASN A O 1
ATOM 677 N N . ASP A 1 88 ? -18.761 3.215 0.347 1.00 87.25 88 ASP A N 1
ATOM 678 C CA . ASP A 1 88 ? -19.950 2.462 0.736 1.00 87.25 88 ASP A CA 1
ATOM 679 C C . ASP A 1 88 ? -20.035 2.250 2.259 1.00 87.25 88 ASP A C 1
ATOM 681 O O . ASP A 1 88 ? -21.103 1.896 2.767 1.00 87.25 88 ASP A O 1
ATOM 685 N N . LEU A 1 89 ? -18.945 2.498 3.004 1.00 87.62 89 LEU A N 1
ATOM 686 C CA . LEU A 1 89 ? -18.918 2.411 4.466 1.00 87.62 89 LEU A CA 1
ATOM 687 C C . LEU A 1 89 ? -19.876 3.435 5.085 1.00 87.62 89 LEU A C 1
ATOM 689 O O . LEU A 1 89 ? -19.607 4.633 5.063 1.00 87.62 89 LEU A O 1
ATOM 693 N N . LEU A 1 90 ? -20.963 2.940 5.688 1.00 82.31 90 LEU A N 1
ATOM 694 C CA . LEU A 1 90 ? -21.980 3.756 6.370 1.00 82.31 90 LEU A CA 1
ATOM 695 C C . LEU A 1 90 ? -22.492 4.914 5.492 1.00 82.31 90 LEU A C 1
ATOM 697 O O . LEU A 1 90 ? -22.601 6.054 5.939 1.00 82.31 90 LEU A O 1
ATOM 701 N N . SER A 1 91 ? -22.780 4.619 4.223 1.00 83.44 91 SER A N 1
ATOM 702 C CA . SER A 1 91 ? -23.169 5.612 3.214 1.00 83.44 91 SER A CA 1
ATOM 703 C C . SER A 1 91 ? -24.584 6.183 3.403 1.00 83.44 91 SER A C 1
ATOM 705 O O . SER A 1 91 ? -24.913 7.222 2.826 1.00 83.44 91 SER A O 1
ATOM 707 N N . GLY A 1 92 ? -25.435 5.545 4.214 1.00 85.38 92 GLY A N 1
ATOM 708 C CA . GLY A 1 92 ? -26.777 6.023 4.535 1.00 85.38 92 GLY A CA 1
ATOM 709 C C . GLY A 1 92 ? -26.806 7.047 5.684 1.00 85.38 92 GLY A C 1
ATOM 710 O O . GLY A 1 92 ? -26.082 6.896 6.668 1.00 85.38 92 GLY A O 1
ATOM 711 N N . PRO A 1 93 ? -27.706 8.052 5.639 1.00 81.62 93 PRO A N 1
ATOM 712 C CA . PRO A 1 93 ? -27.743 9.154 6.611 1.00 81.62 93 PRO A CA 1
ATOM 713 C C . PRO A 1 93 ? -27.930 8.707 8.071 1.00 81.62 93 PRO A C 1
ATOM 715 O O . PRO A 1 93 ? -27.412 9.358 8.973 1.00 81.62 93 PRO A O 1
ATOM 718 N N . ASN A 1 94 ? -28.594 7.568 8.301 1.00 88.75 94 ASN A N 1
ATOM 719 C CA . ASN A 1 94 ? -28.869 7.026 9.639 1.00 88.75 94 ASN A CA 1
ATOM 720 C C . ASN A 1 94 ? -28.189 5.667 9.879 1.00 88.75 94 ASN A C 1
ATOM 722 O O . ASN A 1 94 ? -28.559 4.938 10.796 1.00 88.75 94 ASN A O 1
ATOM 726 N N . ASP A 1 95 ? -27.207 5.280 9.058 1.00 87.81 95 ASP A N 1
ATOM 727 C CA . ASP A 1 95 ? -26.561 3.966 9.196 1.00 87.81 95 ASP A CA 1
ATOM 728 C C . ASP A 1 95 ? -25.833 3.808 10.537 1.00 87.81 95 ASP A C 1
ATOM 730 O O . ASP A 1 95 ? -25.762 2.705 11.072 1.00 87.81 95 ASP A O 1
ATOM 734 N N . HIS A 1 96 ? -25.375 4.920 11.112 1.00 84.44 96 HIS A N 1
ATOM 735 C CA . HIS A 1 96 ? -24.729 4.989 12.421 1.00 84.44 96 HIS A CA 1
ATOM 736 C C . HIS A 1 96 ? -25.657 4.647 13.602 1.00 84.44 96 HIS A C 1
ATOM 738 O O . HIS A 1 96 ? -25.167 4.326 14.682 1.00 84.44 96 HIS A O 1
ATOM 744 N N . GLU A 1 97 ? -26.980 4.696 13.419 1.00 88.88 97 GLU A N 1
ATOM 745 C CA . GLU A 1 97 ? -27.961 4.329 14.452 1.00 88.88 97 GLU A CA 1
ATOM 746 C C . GLU A 1 97 ? -28.262 2.822 14.456 1.00 88.88 97 GLU A C 1
ATOM 748 O O . GLU A 1 97 ? -28.811 2.287 15.421 1.00 88.88 97 GLU A O 1
ATOM 753 N N . ASN A 1 98 ? -27.908 2.115 13.379 1.00 92.31 98 ASN A N 1
ATOM 754 C CA . ASN A 1 98 ? -28.153 0.688 13.240 1.00 92.31 98 ASN A CA 1
ATOM 755 C C . ASN A 1 98 ? -26.915 -0.114 13.668 1.00 92.31 98 ASN A C 1
ATOM 757 O O . ASN A 1 98 ? -25.899 -0.136 12.973 1.00 92.31 98 ASN A O 1
ATOM 761 N N . VAL A 1 99 ? -27.033 -0.819 14.796 1.00 90.44 99 VAL A N 1
ATOM 762 C CA . VAL A 1 99 ? -25.943 -1.609 15.394 1.00 90.44 99 VAL A CA 1
ATOM 763 C C . VAL A 1 99 ? -25.366 -2.638 14.418 1.00 90.44 99 VAL A C 1
ATOM 765 O O . VAL A 1 99 ? -24.146 -2.732 14.298 1.00 90.44 99 VAL A O 1
ATOM 768 N N . ASP A 1 100 ? -26.211 -3.355 13.672 1.00 91.56 100 ASP A N 1
ATOM 769 C CA . ASP A 1 100 ? -25.759 -4.385 12.730 1.00 91.56 100 ASP A CA 1
ATOM 770 C C . ASP A 1 100 ? -24.944 -3.774 11.580 1.00 91.56 100 ASP A C 1
ATOM 772 O O . ASP A 1 100 ? -23.924 -4.328 11.165 1.00 91.56 100 ASP A O 1
ATOM 776 N N . LYS A 1 101 ? -25.356 -2.598 11.084 1.00 91.19 101 LYS A N 1
ATOM 777 C CA . LYS A 1 101 ? -24.624 -1.869 10.035 1.00 91.19 101 LYS A CA 1
ATOM 778 C C . LYS A 1 101 ? -23.287 -1.338 10.535 1.00 91.19 101 LYS A C 1
ATOM 780 O O . LYS A 1 101 ? -22.289 -1.463 9.829 1.00 91.19 101 LYS A O 1
ATOM 785 N N . VAL A 1 102 ? -23.251 -0.781 11.745 1.00 90.94 102 VAL A N 1
ATOM 786 C CA . VAL A 1 102 ? -22.010 -0.300 12.370 1.00 90.94 102 VAL A CA 1
ATOM 787 C C . VAL A 1 102 ? -21.030 -1.452 12.580 1.00 90.94 102 VAL A C 1
ATOM 789 O O . VAL A 1 102 ? -19.865 -1.335 12.206 1.00 90.94 102 VAL A O 1
ATOM 792 N N . GLN A 1 103 ? -21.501 -2.593 13.087 1.00 90.44 103 GLN A N 1
ATOM 793 C CA . GLN A 1 103 ? -20.662 -3.771 13.299 1.00 90.44 103 GLN A CA 1
ATOM 794 C C . GLN A 1 103 ? -20.147 -4.362 11.975 1.00 90.44 103 GLN A C 1
ATOM 796 O O . GLN A 1 103 ? -18.987 -4.773 11.876 1.00 90.44 103 GLN A O 1
ATOM 801 N N . ALA A 1 104 ? -20.981 -4.378 10.932 1.00 90.31 104 ALA A N 1
ATOM 802 C CA . ALA A 1 104 ? -20.560 -4.790 9.596 1.00 90.31 104 ALA A CA 1
ATOM 803 C C . ALA A 1 104 ? -19.492 -3.846 9.015 1.00 90.31 104 ALA A C 1
ATOM 805 O O . ALA A 1 104 ? -18.488 -4.318 8.477 1.00 90.31 104 ALA A O 1
ATOM 806 N N . ALA A 1 105 ? -19.667 -2.530 9.170 1.00 91.44 105 ALA A N 1
ATOM 807 C CA . ALA A 1 105 ? -18.703 -1.531 8.718 1.00 91.44 105 ALA A CA 1
ATOM 808 C C . ALA A 1 105 ? -17.367 -1.634 9.470 1.00 91.44 105 ALA A C 1
ATOM 810 O O . ALA A 1 105 ? -16.310 -1.601 8.843 1.00 91.44 105 ALA A O 1
ATOM 811 N N . GLU A 1 106 ? -17.392 -1.832 10.792 1.00 90.31 106 GLU A N 1
ATOM 812 C CA . GLU A 1 106 ? -16.188 -2.066 11.597 1.00 90.31 106 GLU A CA 1
ATOM 813 C C . GLU A 1 106 ? -15.410 -3.286 11.085 1.00 90.31 106 GLU A C 1
ATOM 815 O O . GLU A 1 106 ? -14.202 -3.212 10.835 1.00 90.31 106 GLU A O 1
ATOM 820 N N . LYS A 1 107 ? -16.106 -4.407 10.864 1.00 90.69 107 LYS A N 1
ATOM 821 C CA . LYS A 1 107 ? -15.501 -5.616 10.301 1.00 90.69 107 LYS A CA 1
ATOM 822 C C . LYS A 1 107 ? -14.887 -5.348 8.924 1.00 90.69 107 LYS A C 1
ATOM 824 O O . LYS A 1 107 ? -13.745 -5.738 8.686 1.00 90.69 107 LYS A O 1
ATOM 829 N N . GLN A 1 108 ? -15.602 -4.648 8.045 1.00 91.19 108 GLN A N 1
ATOM 830 C CA . GLN A 1 108 ? -15.121 -4.303 6.707 1.00 91.19 108 GLN A CA 1
ATOM 831 C C . GLN A 1 108 ? -13.875 -3.408 6.753 1.00 91.19 108 GLN A C 1
ATOM 833 O O . GLN A 1 108 ? -12.938 -3.632 5.982 1.00 91.19 108 GLN A O 1
ATOM 838 N N . VAL A 1 109 ? -13.821 -2.424 7.656 1.00 90.88 109 VAL A N 1
ATOM 839 C CA . VAL A 1 109 ? -12.638 -1.573 7.865 1.00 90.88 109 VAL A CA 1
ATOM 840 C C . VAL A 1 109 ? -11.450 -2.412 8.329 1.00 90.88 109 VAL A C 1
ATOM 842 O O . VAL A 1 109 ? -10.373 -2.324 7.734 1.00 90.88 109 VAL A O 1
ATOM 845 N N . ASN A 1 110 ? -11.649 -3.273 9.330 1.00 90.00 110 ASN A N 1
ATOM 846 C CA . ASN A 1 110 ? -10.598 -4.144 9.856 1.00 90.00 110 ASN A CA 1
ATOM 847 C C . ASN A 1 110 ? -10.052 -5.100 8.784 1.00 90.00 110 ASN A C 1
ATOM 849 O O . ASN A 1 110 ? -8.837 -5.247 8.643 1.00 90.00 110 ASN A O 1
ATOM 853 N N . GLU A 1 111 ? -10.926 -5.706 7.978 1.00 90.56 111 GLU A N 1
ATOM 854 C CA . GLU A 1 111 ? -10.529 -6.570 6.862 1.00 90.56 111 GLU A CA 1
ATOM 855 C C . GLU A 1 111 ? -9.782 -5.798 5.767 1.00 90.56 111 GLU A C 1
ATOM 857 O O . GLU A 1 111 ? -8.776 -6.283 5.248 1.00 90.56 111 GLU A O 1
ATOM 862 N N . THR A 1 112 ? -10.231 -4.585 5.434 1.00 91.06 112 THR A N 1
ATOM 863 C CA . THR A 1 112 ? -9.585 -3.723 4.428 1.00 91.06 112 THR A CA 1
ATOM 8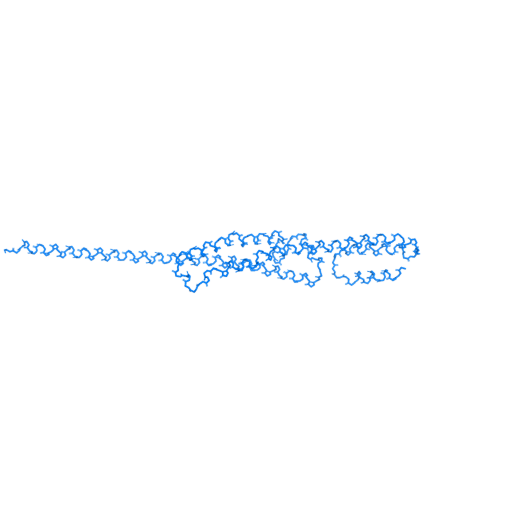64 C C . THR A 1 112 ? -8.180 -3.318 4.868 1.00 91.06 112 THR A C 1
ATOM 866 O O . THR A 1 112 ? -7.238 -3.373 4.077 1.00 91.06 112 THR A O 1
ATOM 869 N N . LEU A 1 113 ? -8.007 -2.966 6.143 1.00 89.69 113 LEU A N 1
ATOM 870 C CA . LEU A 1 113 ? -6.702 -2.625 6.702 1.00 89.69 113 LEU A CA 1
ATOM 871 C C . LEU A 1 113 ? -5.766 -3.844 6.738 1.00 89.69 113 LEU A C 1
ATOM 873 O O . LEU A 1 113 ? -4.607 -3.756 6.329 1.00 89.69 113 LEU A O 1
ATOM 877 N N . ALA A 1 114 ? -6.271 -4.991 7.201 1.00 89.00 114 ALA A N 1
ATOM 878 C CA . ALA A 1 114 ? -5.478 -6.206 7.367 1.00 89.00 114 ALA A CA 1
ATOM 879 C C . ALA A 1 114 ? -5.067 -6.851 6.035 1.00 89.00 114 ALA A C 1
ATOM 881 O O . ALA A 1 114 ? -3.975 -7.422 5.957 1.00 89.00 114 ALA A O 1
ATOM 882 N N . ASN A 1 115 ? -5.916 -6.754 5.006 1.00 89.94 115 ASN A N 1
ATOM 883 C CA . ASN A 1 115 ? -5.714 -7.422 3.723 1.00 89.94 115 ASN A CA 1
ATOM 884 C C . ASN A 1 115 ? -5.307 -6.446 2.621 1.00 89.94 115 ASN A C 1
ATOM 886 O O . ASN A 1 115 ? -4.183 -6.542 2.130 1.00 89.94 115 ASN A O 1
ATOM 890 N N . ASP A 1 116 ? -6.177 -5.509 2.242 1.00 90.25 116 ASP A N 1
ATOM 891 C CA . ASP A 1 116 ? -6.000 -4.683 1.038 1.00 90.25 116 ASP A CA 1
ATOM 892 C C . ASP A 1 116 ? -4.834 -3.703 1.219 1.00 90.25 116 ASP A C 1
ATOM 894 O O . ASP A 1 116 ? -3.875 -3.708 0.444 1.00 90.25 116 ASP A O 1
ATOM 898 N N . ILE A 1 117 ? -4.851 -2.927 2.308 1.00 91.25 117 ILE A N 1
ATOM 899 C CA . ILE A 1 117 ? -3.799 -1.943 2.608 1.00 91.25 117 ILE A CA 1
ATOM 900 C C . ILE A 1 117 ? -2.459 -2.636 2.852 1.00 91.25 117 ILE A C 1
ATOM 902 O O . ILE A 1 117 ? -1.434 -2.232 2.302 1.00 91.25 117 ILE A O 1
ATOM 906 N N . LYS A 1 118 ? -2.450 -3.727 3.623 1.00 91.00 118 LYS A N 1
ATOM 907 C CA . LYS A 1 118 ? -1.226 -4.496 3.877 1.00 91.00 118 LYS A CA 1
ATOM 908 C C . LYS A 1 118 ? -0.656 -5.101 2.591 1.00 91.00 118 LYS A C 1
ATOM 910 O O . LYS A 1 118 ? 0.558 -5.074 2.385 1.00 91.00 118 LYS A O 1
ATOM 915 N N . THR A 1 119 ? -1.513 -5.624 1.714 1.00 92.56 119 THR A N 1
ATOM 916 C CA . THR A 1 119 ? -1.124 -6.140 0.394 1.00 92.56 119 THR A CA 1
ATOM 917 C C . THR A 1 119 ? -0.531 -5.036 -0.473 1.00 92.56 119 THR A C 1
ATOM 919 O O . THR A 1 119 ? 0.558 -5.226 -1.018 1.00 92.56 119 THR A O 1
ATOM 922 N N . PHE A 1 120 ? -1.185 -3.876 -0.553 1.00 94.75 120 PHE A N 1
ATOM 923 C CA . PHE A 1 120 ? -0.685 -2.712 -1.282 1.00 94.75 120 PHE A CA 1
ATOM 924 C C . PHE A 1 120 ? 0.701 -2.284 -0.781 1.00 94.75 120 PHE A C 1
ATOM 926 O O . PHE A 1 120 ? 1.650 -2.200 -1.566 1.00 94.75 120 PHE A O 1
ATOM 933 N N . THR A 1 121 ? 0.852 -2.099 0.533 1.00 93.06 121 THR A N 1
ATOM 934 C CA . THR A 1 121 ? 2.120 -1.712 1.166 1.00 93.06 121 THR A CA 1
ATOM 935 C C . THR A 1 121 ? 3.222 -2.735 0.890 1.00 93.06 121 THR A C 1
ATOM 937 O O . THR A 1 121 ? 4.351 -2.367 0.557 1.00 93.06 121 THR A O 1
ATOM 940 N N . ASN A 1 122 ? 2.909 -4.032 0.951 1.00 93.12 122 ASN A N 1
ATOM 941 C CA . ASN A 1 122 ? 3.863 -5.091 0.626 1.00 93.12 122 ASN A CA 1
ATOM 942 C C . ASN A 1 122 ? 4.288 -5.053 -0.846 1.00 93.12 122 ASN A C 1
ATOM 944 O O . ASN A 1 122 ? 5.486 -5.103 -1.128 1.00 93.12 122 ASN A O 1
ATOM 948 N N . LYS A 1 123 ? 3.342 -4.921 -1.785 1.00 94.56 123 LYS A N 1
ATOM 949 C CA . LYS A 1 123 ? 3.642 -4.800 -3.222 1.00 94.56 123 LYS A CA 1
ATOM 950 C C . LYS A 1 123 ? 4.537 -3.594 -3.495 1.00 94.56 123 LYS A C 1
ATOM 952 O O . LYS A 1 123 ? 5.556 -3.734 -4.172 1.00 94.56 123 LYS A O 1
ATOM 957 N N . PHE A 1 124 ? 4.224 -2.444 -2.898 1.00 95.62 124 PHE A N 1
ATOM 958 C CA . PHE A 1 124 ? 5.037 -1.233 -3.000 1.00 95.62 124 PHE A CA 1
ATOM 959 C C . PHE A 1 124 ? 6.466 -1.464 -2.481 1.00 95.62 124 PHE A C 1
ATOM 961 O O . PHE A 1 124 ? 7.449 -1.211 -3.185 1.00 95.62 124 PHE A O 1
ATOM 968 N N . ASN A 1 125 ? 6.605 -2.029 -1.280 1.00 93.00 125 ASN A N 1
ATOM 969 C CA . ASN A 1 125 ? 7.906 -2.282 -0.664 1.00 93.00 125 ASN A CA 1
ATOM 970 C C . ASN A 1 125 ? 8.736 -3.328 -1.422 1.00 93.00 125 ASN A C 1
ATOM 972 O O . ASN A 1 125 ? 9.948 -3.166 -1.556 1.00 93.00 125 ASN A O 1
ATOM 976 N N . VAL A 1 126 ? 8.119 -4.372 -1.976 1.00 93.50 126 VAL A N 1
ATOM 977 C CA . VAL A 1 126 ? 8.810 -5.383 -2.798 1.00 93.50 126 VAL A CA 1
ATOM 978 C C . VAL A 1 126 ? 9.235 -4.811 -4.155 1.00 93.50 126 VAL A C 1
ATOM 980 O O . VAL A 1 126 ? 10.323 -5.124 -4.662 1.00 93.50 126 VAL A O 1
ATOM 983 N N . ALA A 1 127 ? 8.402 -3.961 -4.759 1.00 94.12 127 ALA A N 1
ATOM 984 C CA . ALA A 1 127 ? 8.679 -3.348 -6.051 1.00 94.12 127 ALA A CA 1
ATOM 985 C C . ALA A 1 127 ? 9.825 -2.331 -5.979 1.00 94.12 127 ALA A C 1
ATOM 987 O O . ALA A 1 127 ? 10.717 -2.363 -6.829 1.00 94.12 127 ALA A O 1
ATOM 988 N N . PHE A 1 128 ? 9.837 -1.473 -4.956 1.00 94.44 128 PHE A N 1
ATOM 989 C CA . PHE A 1 128 ? 10.747 -0.324 -4.886 1.00 94.44 128 PHE A CA 1
ATOM 990 C C . PHE A 1 128 ? 11.822 -0.434 -3.796 1.00 94.44 128 PHE A C 1
ATOM 992 O O . PHE A 1 128 ? 12.866 0.212 -3.911 1.00 94.44 128 PHE A O 1
ATOM 999 N N . GLN A 1 129 ? 11.601 -1.248 -2.756 1.00 93.00 129 GLN A N 1
ATOM 1000 C CA . GLN A 1 129 ? 12.399 -1.265 -1.520 1.00 93.00 129 GLN A CA 1
ATOM 1001 C C . GLN A 1 129 ? 12.648 0.158 -1.019 1.00 93.00 129 GLN A C 1
ATOM 1003 O O . GLN A 1 129 ? 13.781 0.611 -0.911 1.00 93.00 129 GLN A O 1
ATOM 1008 N N . PHE A 1 130 ? 11.576 0.917 -0.823 1.00 90.12 130 PHE A N 1
ATOM 1009 C CA . PHE A 1 130 ? 11.689 2.344 -0.573 1.00 90.12 130 PHE A CA 1
ATOM 1010 C C . PHE A 1 130 ? 12.176 2.610 0.862 1.00 90.12 130 PHE A C 1
ATOM 1012 O O . PHE A 1 130 ? 11.499 2.277 1.832 1.00 90.12 130 PHE A O 1
ATOM 1019 N N . LYS A 1 131 ? 13.372 3.189 1.007 1.00 85.75 131 LYS A N 1
ATOM 1020 C CA . LYS A 1 131 ? 14.030 3.485 2.294 1.00 85.75 131 LYS A CA 1
ATOM 1021 C C . LYS A 1 131 ? 14.643 4.876 2.245 1.00 85.75 131 LYS A C 1
ATOM 1023 O O . LYS A 1 131 ? 15.105 5.292 1.192 1.00 85.75 131 LYS A O 1
ATOM 1028 N N . ASP A 1 132 ? 14.629 5.612 3.354 1.00 85.94 132 ASP A N 1
ATOM 1029 C CA . ASP A 1 132 ? 15.192 6.973 3.453 1.00 85.94 132 ASP A CA 1
ATOM 1030 C C . ASP A 1 132 ? 14.774 7.912 2.303 1.00 85.94 132 ASP A C 1
ATOM 1032 O O . ASP A 1 132 ? 15.587 8.646 1.738 1.00 85.94 132 ASP A O 1
ATOM 1036 N N . ASN A 1 133 ? 13.495 7.863 1.917 1.00 84.06 133 ASN A N 1
ATOM 1037 C CA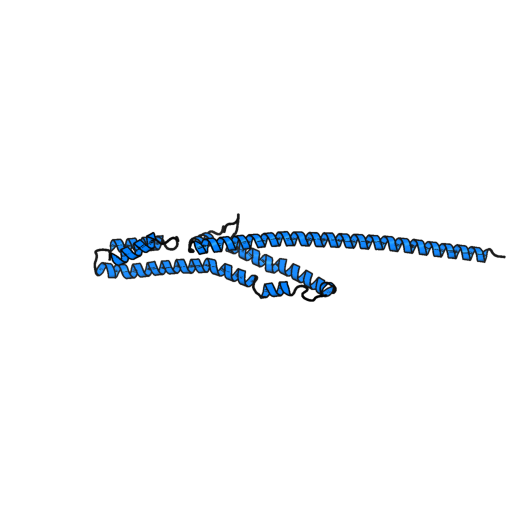 . ASN A 1 133 ? 12.917 8.664 0.831 1.00 84.06 133 ASN A CA 1
ATOM 1038 C C . ASN A 1 133 ? 13.528 8.419 -0.563 1.00 84.06 133 ASN A C 1
ATOM 1040 O O . ASN A 1 133 ? 13.502 9.307 -1.422 1.00 84.06 133 ASN A O 1
ATOM 1044 N N . LYS A 1 134 ? 14.058 7.216 -0.803 1.00 90.06 134 LYS A N 1
ATOM 1045 C CA . LYS A 1 134 ? 14.613 6.783 -2.088 1.00 90.06 134 LYS A CA 1
ATOM 1046 C C . LYS A 1 134 ? 14.272 5.318 -2.369 1.00 90.06 134 LYS A C 1
ATOM 1048 O O . LYS A 1 134 ? 14.156 4.495 -1.466 1.00 90.06 134 LYS A O 1
ATOM 1053 N N . VAL A 1 135 ? 14.151 4.985 -3.651 1.00 93.06 135 VAL A N 1
ATOM 1054 C CA . VAL A 1 135 ? 14.125 3.591 -4.120 1.00 93.06 135 VAL A CA 1
ATOM 1055 C C . VAL A 1 135 ? 15.453 2.957 -3.738 1.00 93.06 135 VAL A C 1
ATOM 1057 O O . VAL A 1 135 ? 16.480 3.536 -4.087 1.00 93.06 135 VAL A O 1
ATOM 1060 N N . ASP A 1 136 ? 15.453 1.807 -3.057 1.00 92.94 136 ASP A N 1
ATOM 1061 C CA . ASP A 1 136 ? 16.684 1.090 -2.699 1.00 92.94 136 ASP A CA 1
ATOM 1062 C C . ASP A 1 136 ? 16.992 -0.088 -3.642 1.00 92.94 136 ASP A C 1
ATOM 1064 O O . ASP A 1 136 ? 18.161 -0.417 -3.870 1.00 92.94 136 ASP A O 1
ATOM 1068 N N . LYS A 1 137 ? 15.963 -0.649 -4.290 1.00 93.50 137 LYS A N 1
ATOM 1069 C CA . LYS A 1 137 ? 16.091 -1.819 -5.168 1.00 93.50 137 LYS A CA 1
ATOM 1070 C C . LYS A 1 137 ? 16.968 -1.511 -6.381 1.00 93.50 137 LYS A C 1
ATOM 1072 O O . LYS A 1 137 ? 16.619 -0.668 -7.207 1.00 93.50 137 LYS A O 1
ATOM 1077 N N . ALA A 1 138 ? 18.094 -2.216 -6.515 1.00 90.38 138 ALA A N 1
ATOM 1078 C CA . ALA A 1 138 ? 19.133 -1.924 -7.510 1.00 90.38 138 ALA A CA 1
ATOM 1079 C C . ALA A 1 138 ? 18.617 -1.895 -8.961 1.00 90.38 138 ALA A C 1
ATOM 1081 O O . ALA A 1 138 ? 18.920 -0.970 -9.722 1.00 90.38 138 ALA A O 1
ATOM 1082 N N . GLU A 1 139 ? 17.794 -2.875 -9.339 1.00 90.06 139 GLU A N 1
ATOM 1083 C CA . GLU A 1 139 ? 17.212 -2.950 -10.682 1.00 90.06 139 GLU A CA 1
ATOM 1084 C C . GLU A 1 139 ? 16.263 -1.783 -10.965 1.00 90.06 139 GLU A C 1
ATOM 1086 O O . GLU A 1 139 ? 16.318 -1.188 -12.039 1.00 90.06 139 GLU A O 1
ATOM 1091 N N . MET A 1 140 ? 15.442 -1.406 -9.981 1.00 93.56 140 MET A N 1
ATOM 1092 C CA . MET A 1 140 ? 14.492 -0.302 -10.101 1.00 93.56 140 MET A CA 1
ATOM 1093 C C . MET A 1 140 ? 15.203 1.055 -10.117 1.00 93.56 140 MET A C 1
ATOM 1095 O O . MET A 1 140 ? 14.879 1.903 -10.940 1.00 93.56 140 MET A O 1
ATOM 1099 N N . LYS A 1 141 ? 16.236 1.250 -9.283 1.00 91.06 141 LYS A N 1
ATOM 1100 C CA . LYS A 1 141 ? 17.120 2.430 -9.354 1.00 91.06 141 LYS A CA 1
ATOM 1101 C C . LYS A 1 141 ? 17.686 2.604 -10.760 1.00 91.06 141 LYS A C 1
ATOM 1103 O O . LYS A 1 141 ? 17.692 3.709 -11.300 1.00 91.06 141 LYS A O 1
ATOM 1108 N N . THR A 1 142 ? 18.166 1.507 -11.345 1.00 88.06 142 THR A N 1
ATOM 1109 C CA . THR A 1 142 ? 18.739 1.508 -12.692 1.00 88.06 142 THR A CA 1
ATOM 1110 C C . THR A 1 142 ? 17.678 1.848 -13.733 1.00 88.06 142 THR A C 1
ATOM 1112 O O . THR A 1 142 ? 17.909 2.745 -14.540 1.00 88.06 142 THR A O 1
ATOM 1115 N N . ALA A 1 143 ? 16.506 1.212 -13.659 1.00 89.69 143 ALA A N 1
ATOM 1116 C CA . ALA A 1 143 ? 15.398 1.456 -14.576 1.00 89.69 143 ALA A CA 1
ATOM 1117 C C . ALA A 1 143 ? 14.856 2.895 -14.492 1.00 89.69 143 ALA A C 1
ATOM 1119 O O . ALA A 1 143 ? 14.546 3.510 -15.509 1.00 89.69 143 ALA A O 1
ATOM 1120 N N . ILE A 1 144 ? 14.812 3.485 -13.294 1.00 90.00 144 ILE A N 1
ATOM 1121 C CA . ILE A 1 144 ? 14.436 4.891 -13.114 1.00 90.00 144 ILE A CA 1
ATOM 1122 C 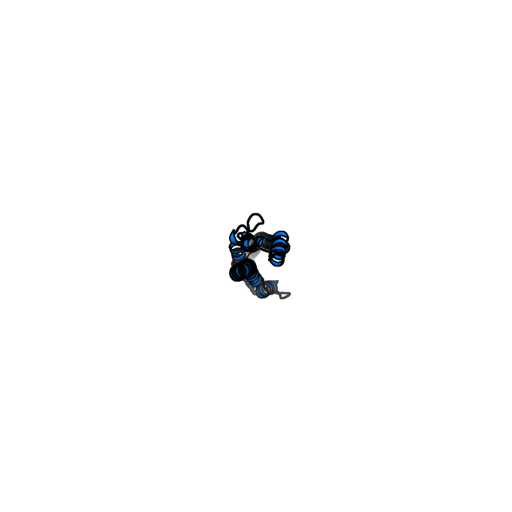C . ILE A 1 144 ? 15.510 5.805 -13.702 1.00 90.00 144 ILE A C 1
ATOM 1124 O O . ILE A 1 144 ? 15.174 6.679 -14.489 1.00 90.00 144 ILE A O 1
ATOM 1128 N N . ARG A 1 145 ? 16.802 5.585 -13.417 1.00 85.62 145 ARG A N 1
ATOM 1129 C CA . ARG A 1 145 ? 17.917 6.384 -13.982 1.00 85.62 145 ARG A CA 1
ATOM 1130 C C . ARG A 1 145 ? 17.943 6.389 -15.517 1.00 85.62 145 ARG A C 1
ATOM 1132 O O . ARG A 1 145 ? 18.590 7.230 -16.141 1.00 85.62 145 ARG A O 1
ATOM 1139 N N . TYR A 1 146 ? 17.289 5.408 -16.111 1.00 84.62 146 TYR A N 1
ATOM 1140 C CA . TYR A 1 146 ? 17.162 5.208 -17.540 1.00 84.62 146 TYR A CA 1
ATOM 1141 C C . TYR A 1 146 ? 16.011 5.990 -18.184 1.00 84.62 146 TYR A C 1
ATOM 1143 O O . TYR A 1 146 ? 16.051 6.249 -19.386 1.00 84.62 146 TYR A O 1
ATOM 1151 N N . LEU A 1 147 ? 15.047 6.463 -17.397 1.00 85.81 147 LEU A N 1
ATOM 1152 C CA . LEU A 1 147 ? 14.019 7.385 -17.869 1.00 85.81 147 LEU A CA 1
ATOM 1153 C C . LEU A 1 147 ? 14.625 8.745 -18.243 1.00 85.81 147 LEU A C 1
ATOM 1155 O O . LEU A 1 147 ? 15.720 9.102 -17.807 1.00 85.81 147 LEU A O 1
ATOM 1159 N N . ASN A 1 148 ? 13.890 9.559 -18.999 1.00 84.31 148 ASN A N 1
ATOM 1160 C CA . ASN A 1 148 ? 14.292 10.953 -19.194 1.00 84.31 148 ASN A CA 1
ATOM 1161 C C . ASN A 1 148 ? 14.242 11.734 -17.857 1.00 84.31 148 ASN A C 1
ATOM 1163 O O . ASN A 1 148 ? 13.436 11.390 -16.986 1.00 84.31 148 ASN A O 1
ATOM 1167 N N . PRO A 1 149 ? 15.052 12.798 -17.683 1.00 87.62 149 PRO A N 1
ATOM 1168 C CA . PRO A 1 149 ? 15.165 13.516 -16.409 1.00 87.62 149 PRO A CA 1
ATOM 1169 C C . PRO A 1 149 ? 13.830 13.997 -15.823 1.00 87.62 149 PRO A C 1
ATOM 1171 O O . PRO A 1 149 ? 13.607 13.902 -14.617 1.00 87.62 149 PRO A O 1
ATOM 1174 N N . THR A 1 150 ? 12.903 14.457 -16.666 1.00 90.81 150 THR A N 1
ATOM 1175 C CA . THR A 1 150 ? 11.577 14.904 -16.223 1.00 90.81 150 THR A CA 1
ATOM 1176 C C . THR A 1 150 ? 10.769 13.758 -15.618 1.00 90.81 150 THR A C 1
ATOM 1178 O O . THR A 1 150 ? 10.173 13.919 -14.552 1.00 90.81 150 THR A O 1
ATOM 1181 N N . LEU A 1 151 ? 10.766 12.585 -16.257 1.00 89.94 151 LEU A N 1
ATOM 1182 C CA . LEU A 1 151 ? 10.097 11.398 -15.724 1.00 89.94 151 LEU A CA 1
ATOM 1183 C C . LEU A 1 151 ? 10.779 10.871 -14.461 1.00 89.94 151 LEU A C 1
ATOM 1185 O O . LEU A 1 151 ? 10.078 10.474 -13.537 1.00 89.94 151 LEU A O 1
ATOM 1189 N N . GLN A 1 152 ? 12.110 10.929 -14.372 1.00 90.81 152 GLN A N 1
ATOM 1190 C CA . GLN A 1 152 ? 12.832 10.553 -13.151 1.00 90.81 152 GLN A CA 1
ATOM 1191 C C . GLN A 1 152 ? 12.352 11.351 -11.943 1.00 90.81 152 GLN A C 1
ATOM 1193 O O . GLN A 1 152 ? 12.052 10.778 -10.895 1.00 90.81 152 GLN A O 1
ATOM 1198 N N . VAL A 1 153 ? 12.271 12.676 -12.088 1.00 92.81 153 VAL A N 1
ATOM 1199 C CA . VAL A 1 153 ? 11.807 13.561 -11.016 1.00 92.81 153 VAL A CA 1
ATOM 1200 C C . VAL A 1 153 ? 10.359 13.241 -10.659 1.00 92.81 153 VAL A C 1
ATOM 1202 O O . VAL A 1 153 ? 10.054 13.049 -9.485 1.00 92.81 153 VAL A O 1
ATOM 1205 N N . ARG A 1 154 ? 9.476 13.113 -11.657 1.00 94.75 154 ARG A N 1
ATOM 1206 C CA . ARG A 1 154 ? 8.053 12.815 -11.432 1.00 94.75 154 ARG A CA 1
ATOM 1207 C C . ARG A 1 154 ? 7.837 11.482 -10.718 1.00 94.75 154 ARG A C 1
ATOM 1209 O O . ARG A 1 154 ? 7.110 11.451 -9.731 1.00 94.75 154 ARG A O 1
ATOM 1216 N N . VAL A 1 155 ? 8.495 10.412 -11.171 1.00 94.00 155 VAL A N 1
ATOM 1217 C CA . VAL A 1 155 ? 8.398 9.081 -10.553 1.00 94.00 155 VAL A CA 1
ATOM 1218 C C . VAL A 1 155 ? 8.902 9.127 -9.115 1.00 94.00 155 VAL A C 1
ATOM 1220 O O . VAL A 1 155 ? 8.193 8.701 -8.212 1.00 94.00 155 VAL A O 1
ATOM 1223 N N . ASN A 1 156 ? 10.080 9.704 -8.861 1.00 93.44 156 ASN A N 1
ATOM 1224 C CA . ASN A 1 156 ? 10.607 9.782 -7.497 1.00 93.44 156 ASN A CA 1
ATOM 1225 C C . ASN A 1 156 ? 9.715 10.614 -6.566 1.00 93.44 156 ASN A C 1
ATOM 1227 O O . ASN A 1 156 ? 9.520 10.230 -5.415 1.00 93.44 156 ASN A O 1
ATOM 1231 N N . SER A 1 157 ? 9.159 11.730 -7.042 1.00 94.94 157 SER A N 1
ATOM 1232 C CA . SER A 1 157 ? 8.218 12.538 -6.259 1.00 94.94 157 SER A CA 1
ATOM 1233 C C . SER A 1 157 ? 6.924 11.782 -5.958 1.00 94.94 157 SER A C 1
ATOM 1235 O O . SER A 1 157 ? 6.465 11.808 -4.819 1.00 94.94 157 SER A O 1
ATOM 1237 N N . ALA A 1 158 ? 6.370 11.059 -6.935 1.00 94.56 158 ALA A N 1
ATOM 1238 C CA . ALA A 1 158 ? 5.181 10.235 -6.734 1.00 94.56 158 ALA A CA 1
ATOM 1239 C C . ALA A 1 158 ? 5.437 9.102 -5.727 1.00 94.56 158 ALA A C 1
ATOM 1241 O O . ALA A 1 158 ? 4.656 8.922 -4.800 1.00 94.56 158 ALA A O 1
ATOM 1242 N N . LEU A 1 159 ? 6.564 8.391 -5.842 1.00 95.44 159 LEU A N 1
ATOM 1243 C CA . LEU A 1 159 ? 6.936 7.332 -4.896 1.00 95.44 159 LEU A CA 1
ATOM 1244 C C . LEU A 1 159 ? 7.124 7.871 -3.472 1.00 95.44 159 LEU A C 1
ATOM 1246 O O . LEU A 1 159 ? 6.688 7.233 -2.517 1.00 95.44 159 LEU A O 1
ATOM 1250 N N . LYS A 1 160 ? 7.717 9.064 -3.318 1.00 95.38 160 LYS A N 1
ATOM 1251 C CA . LYS A 1 160 ? 7.807 9.750 -2.018 1.00 95.38 160 LYS A CA 1
ATOM 1252 C C . LYS A 1 160 ? 6.428 10.057 -1.441 1.00 95.38 160 LYS A C 1
ATOM 1254 O O . LYS A 1 160 ? 6.220 9.822 -0.256 1.00 95.38 160 LYS A O 1
ATOM 1259 N N . ALA A 1 161 ? 5.510 10.567 -2.261 1.00 95.12 161 ALA A N 1
ATOM 1260 C CA . ALA A 1 161 ? 4.150 10.877 -1.830 1.00 95.12 161 ALA A CA 1
ATOM 1261 C C . ALA A 1 161 ? 3.392 9.612 -1.403 1.00 95.12 161 ALA A C 1
ATOM 1263 O O . ALA A 1 161 ? 2.814 9.589 -0.325 1.00 95.12 161 ALA A O 1
ATOM 1264 N N . VAL A 1 162 ? 3.467 8.531 -2.187 1.00 94.81 162 VAL A N 1
ATOM 1265 C CA . VAL A 1 162 ? 2.844 7.244 -1.833 1.00 94.81 162 VAL A CA 1
ATOM 1266 C C . VAL A 1 162 ? 3.407 6.706 -0.517 1.00 94.81 162 VAL A C 1
ATOM 1268 O O . VAL A 1 162 ? 2.645 6.336 0.369 1.00 94.81 162 VAL A O 1
ATOM 1271 N N . HIS A 1 163 ? 4.731 6.722 -0.345 1.00 94.25 163 HIS A N 1
ATOM 1272 C CA . HIS A 1 163 ? 5.369 6.294 0.904 1.00 94.25 163 HIS A CA 1
ATOM 1273 C C . HIS A 1 163 ? 4.942 7.138 2.110 1.00 94.25 163 HIS A C 1
ATOM 1275 O O . HIS A 1 163 ? 4.741 6.609 3.202 1.00 94.25 163 HIS A O 1
ATOM 1281 N N . HIS A 1 164 ? 4.806 8.450 1.916 1.00 94.62 164 HIS A N 1
ATOM 1282 C CA . HIS A 1 164 ? 4.302 9.356 2.941 1.00 94.62 164 HIS A CA 1
ATOM 1283 C C . HIS A 1 164 ? 2.860 9.015 3.332 1.00 94.62 164 HIS A C 1
ATOM 1285 O O . HIS A 1 164 ? 2.574 8.895 4.520 1.00 94.62 164 HIS A O 1
ATOM 1291 N N . GLU A 1 165 ? 1.970 8.806 2.359 1.00 94.06 165 GLU A N 1
ATOM 1292 C CA . GLU A 1 165 ? 0.572 8.471 2.642 1.00 94.06 165 GLU A CA 1
ATOM 1293 C C . GLU A 1 165 ? 0.408 7.089 3.283 1.00 94.06 165 GLU A C 1
ATOM 1295 O O . GLU A 1 165 ? -0.431 6.951 4.168 1.00 94.06 165 GLU A O 1
ATOM 1300 N N . ILE A 1 166 ? 1.238 6.096 2.930 1.00 92.94 166 ILE A N 1
ATOM 1301 C CA . ILE A 1 166 ? 1.271 4.798 3.630 1.00 92.94 166 ILE A CA 1
ATOM 1302 C C . ILE A 1 166 ? 1.550 5.015 5.123 1.00 92.94 166 ILE A C 1
ATOM 1304 O O . ILE A 1 166 ? 0.767 4.582 5.966 1.00 92.94 166 ILE A O 1
ATOM 1308 N N . LYS A 1 167 ? 2.625 5.740 5.458 1.00 92.88 167 LYS A N 1
ATOM 1309 C CA . LYS A 1 167 ? 2.986 6.022 6.857 1.00 92.88 167 LYS A CA 1
ATOM 1310 C C . LYS A 1 167 ? 1.906 6.808 7.586 1.00 92.88 167 LYS A C 1
ATOM 1312 O O . LYS A 1 167 ? 1.531 6.464 8.702 1.00 92.88 167 LYS A O 1
ATOM 1317 N N . ARG A 1 168 ? 1.389 7.854 6.942 1.00 95.56 168 ARG A N 1
ATOM 1318 C CA . ARG A 1 168 ? 0.331 8.693 7.504 1.00 95.56 168 ARG A CA 1
ATOM 1319 C C . ARG A 1 168 ? -0.927 7.875 7.798 1.00 95.56 168 ARG A C 1
ATOM 1321 O O . ARG A 1 168 ? -1.546 8.086 8.837 1.00 95.56 168 ARG A O 1
ATOM 1328 N N . LEU A 1 169 ? -1.298 6.946 6.915 1.00 93.38 169 LEU A N 1
ATOM 1329 C CA . LEU A 1 169 ? -2.440 6.056 7.115 1.00 93.38 169 LEU A CA 1
ATOM 1330 C C . LEU A 1 169 ? -2.205 5.077 8.273 1.00 93.38 169 LEU A C 1
ATOM 1332 O O . LEU A 1 169 ? -3.101 4.897 9.092 1.00 93.38 169 LEU A O 1
ATOM 1336 N N . GLU A 1 170 ? -1.013 4.486 8.379 1.00 91.44 170 GLU A N 1
ATOM 1337 C CA . GLU A 1 170 ? -0.640 3.599 9.493 1.00 91.44 170 GLU A CA 1
ATOM 1338 C C . GLU A 1 170 ? -0.700 4.323 10.850 1.00 91.44 170 GLU A C 1
ATOM 1340 O O . GLU A 1 170 ? -1.286 3.818 11.814 1.00 91.44 170 GLU A O 1
ATOM 1345 N N . GLU A 1 171 ? -0.139 5.532 10.923 1.00 94.12 171 GLU A N 1
ATOM 1346 C CA . GLU A 1 171 ? -0.155 6.371 12.125 1.00 94.12 171 GLU A CA 1
ATOM 1347 C C . GLU A 1 171 ? -1.581 6.777 12.510 1.00 94.12 171 GLU A C 1
ATOM 1349 O O . GLU A 1 171 ? -1.973 6.647 13.674 1.00 94.12 171 GLU A O 1
ATOM 1354 N N . LEU A 1 172 ? -2.374 7.230 11.533 1.00 95.06 172 LEU A N 1
ATOM 1355 C CA . LEU A 1 172 ? -3.759 7.631 11.754 1.00 95.06 172 LEU A CA 1
ATOM 1356 C C . LEU A 1 172 ? -4.611 6.443 12.202 1.00 95.06 172 LEU A C 1
ATOM 1358 O O . LEU A 1 172 ? -5.308 6.545 13.205 1.00 95.06 172 LEU A O 1
ATOM 1362 N N . SER A 1 173 ? -4.507 5.303 11.520 1.00 92.12 173 SER A N 1
ATOM 1363 C CA . SER A 1 173 ? -5.243 4.089 11.875 1.00 92.12 173 SER A CA 1
ATOM 1364 C C . SER A 1 173 ? -4.914 3.621 13.292 1.00 92.12 173 SER A C 1
ATOM 1366 O O . SER A 1 173 ? -5.820 3.296 14.057 1.00 92.12 173 SER A O 1
ATOM 1368 N N . THR A 1 174 ? -3.635 3.647 13.674 1.00 91.75 174 THR A N 1
ATOM 1369 C CA . THR A 1 174 ? -3.208 3.282 15.030 1.00 91.75 174 THR A CA 1
ATOM 1370 C C . THR A 1 174 ? -3.780 4.243 16.072 1.00 91.75 174 THR A C 1
ATOM 1372 O O . THR A 1 174 ? -4.206 3.818 17.147 1.00 91.75 174 THR A O 1
ATOM 1375 N N . LYS A 1 175 ? -3.780 5.546 15.774 1.00 95.31 175 LYS A N 1
ATOM 1376 C CA . LYS A 1 175 ? -4.322 6.573 16.667 1.00 95.31 175 LYS A CA 1
ATOM 1377 C C . LYS A 1 175 ? -5.833 6.425 16.841 1.00 95.31 175 LYS A C 1
ATOM 1379 O O . LYS A 1 175 ? -6.298 6.413 17.976 1.00 95.31 175 LYS A O 1
ATOM 1384 N N . GLU A 1 176 ? -6.580 6.289 15.749 1.00 93.25 176 GLU A N 1
ATOM 1385 C CA . GLU A 1 176 ? -8.040 6.161 15.804 1.00 93.25 176 GLU A CA 1
ATOM 1386 C C . GLU A 1 176 ? -8.475 4.870 16.503 1.00 93.25 176 GLU A C 1
ATOM 1388 O O . GLU A 1 176 ? -9.397 4.900 17.314 1.00 93.25 176 GLU A O 1
ATOM 1393 N N . HIS A 1 177 ? -7.757 3.761 16.300 1.00 90.81 177 HIS A N 1
ATOM 1394 C CA . HIS A 1 177 ? -8.022 2.520 17.030 1.00 90.81 177 HIS A CA 1
ATOM 1395 C C . HIS A 1 177 ? -7.864 2.698 18.550 1.00 90.81 177 HIS A C 1
ATOM 1397 O O . HIS A 1 177 ? -8.742 2.309 19.318 1.00 90.81 177 HIS A O 1
ATOM 1403 N N . LYS A 1 178 ? -6.786 3.362 18.992 1.00 94.00 178 LYS A N 1
ATOM 1404 C CA . LYS A 1 178 ? -6.565 3.670 20.416 1.00 94.00 178 LYS A CA 1
ATOM 1405 C C . LYS A 1 178 ? -7.630 4.605 20.985 1.00 94.00 178 LYS A C 1
ATOM 1407 O O . LYS A 1 178 ? -8.050 4.425 22.126 1.00 94.00 178 LYS A O 1
ATOM 1412 N N . ASN A 1 179 ? -8.056 5.604 20.213 1.00 95.69 179 ASN A N 1
ATOM 1413 C CA . ASN A 1 179 ? -9.127 6.509 20.628 1.00 95.69 179 ASN A CA 1
ATOM 1414 C C . ASN A 1 179 ? -10.437 5.740 20.830 1.00 95.69 179 ASN A C 1
ATOM 1416 O O . ASN A 1 179 ? -11.075 5.894 21.868 1.00 95.69 179 ASN A O 1
ATOM 1420 N N . LEU A 1 180 ? -10.805 4.879 19.875 1.00 92.25 180 LEU A N 1
ATOM 1421 C CA . LEU A 1 180 ? -12.012 4.059 19.950 1.00 92.25 180 LEU A CA 1
ATOM 1422 C C . LEU A 1 180 ? -11.993 3.129 21.170 1.00 92.25 180 LEU A C 1
ATOM 1424 O O . LEU A 1 180 ? -12.979 3.054 21.906 1.00 92.25 180 LEU A O 1
ATOM 1428 N N . GLU A 1 181 ? -10.866 2.461 21.421 1.00 93.50 181 GLU A N 1
ATOM 1429 C CA . GLU A 1 181 ? -10.675 1.609 22.598 1.00 93.50 181 GLU A CA 1
ATOM 1430 C C . GLU A 1 181 ? -10.844 2.410 23.900 1.00 93.50 181 GLU A C 1
ATOM 1432 O O . GLU A 1 181 ? -11.596 2.012 24.794 1.00 93.50 181 GLU A O 1
ATOM 1437 N N . ALA A 1 182 ? -10.210 3.583 23.998 1.00 96.50 182 ALA A N 1
ATOM 1438 C CA . ALA A 1 182 ? -10.308 4.448 25.170 1.00 96.50 182 ALA A CA 1
ATOM 1439 C C . ALA A 1 182 ? -11.746 4.936 25.419 1.00 96.50 182 ALA A C 1
ATOM 1441 O O . ALA A 1 182 ? -12.227 4.888 26.555 1.00 96.50 182 ALA A O 1
ATOM 1442 N N . THR A 1 183 ? -12.454 5.364 24.371 1.00 95.50 183 THR A N 1
ATOM 1443 C CA . THR A 1 183 ? -13.856 5.792 24.465 1.00 95.50 183 THR A CA 1
ATOM 1444 C C . THR A 1 183 ? -14.763 4.637 24.884 1.00 95.50 183 THR A C 1
ATOM 1446 O O . THR A 1 183 ? -15.593 4.808 25.778 1.00 95.50 183 THR A O 1
ATOM 1449 N N . THR A 1 184 ? -14.570 3.449 24.310 1.00 94.00 184 THR A N 1
ATOM 1450 C CA . THR A 1 184 ? -15.332 2.241 24.663 1.00 94.00 184 THR A CA 1
ATOM 1451 C C . THR A 1 184 ? -15.144 1.882 26.136 1.00 94.00 184 THR A C 1
ATOM 1453 O O . THR A 1 184 ? -16.116 1.654 26.859 1.00 94.00 184 THR A O 1
ATOM 1456 N N . ASN A 1 185 ? -13.901 1.911 26.619 1.00 95.81 185 ASN A N 1
ATOM 1457 C CA . ASN A 1 185 ? -13.581 1.643 28.019 1.00 95.81 185 ASN A CA 1
ATOM 1458 C C . ASN A 1 185 ? -14.213 2.672 28.966 1.00 95.81 185 ASN A C 1
ATOM 1460 O O . ASN A 1 185 ? -14.762 2.296 30.003 1.00 95.81 185 ASN A O 1
ATOM 1464 N N . LEU A 1 186 ? -14.194 3.958 28.600 1.00 97.38 186 LEU A N 1
ATOM 1465 C CA . LEU A 1 186 ? -14.819 5.020 29.389 1.00 97.38 186 LEU A CA 1
ATOM 1466 C C . LEU A 1 186 ? -16.339 4.836 29.498 1.00 97.38 186 LEU A C 1
ATOM 1468 O O . LEU A 1 186 ? -16.893 4.949 30.594 1.00 97.38 186 LEU A O 1
ATOM 1472 N N . ILE A 1 187 ? -17.008 4.527 28.382 1.00 95.75 187 ILE A N 1
ATOM 1473 C CA . ILE A 1 187 ? -18.455 4.273 28.354 1.00 95.75 187 ILE A CA 1
ATOM 1474 C C . ILE A 1 187 ? -18.794 3.067 29.234 1.00 95.75 187 ILE A C 1
ATOM 1476 O O . ILE A 1 187 ? -19.663 3.165 30.101 1.00 95.75 187 ILE A O 1
ATOM 1480 N N . ASN A 1 188 ? -18.072 1.956 29.078 1.00 96.19 188 ASN A N 1
ATOM 1481 C CA . ASN A 1 188 ? -18.295 0.745 29.869 1.00 96.19 188 ASN A CA 1
ATOM 1482 C C . ASN A 1 188 ? -18.088 0.981 31.372 1.00 96.19 188 ASN A C 1
ATOM 1484 O O . ASN A 1 188 ? -18.881 0.501 32.189 1.00 96.19 188 ASN A O 1
ATOM 1488 N N . ALA A 1 189 ? -17.068 1.756 31.751 1.00 96.62 189 ALA A N 1
ATOM 1489 C CA . ALA A 1 189 ? -16.834 2.130 33.141 1.00 96.62 189 ALA A CA 1
ATOM 1490 C C . ALA A 1 189 ? -18.008 2.942 33.712 1.00 96.62 189 ALA A C 1
ATOM 1492 O O . ALA A 1 189 ? -18.509 2.625 34.791 1.00 96.62 189 ALA A O 1
ATOM 1493 N N . LYS A 1 190 ? -18.505 3.934 32.962 1.00 96.50 190 LYS A N 1
ATOM 1494 C CA . LYS A 1 190 ? -19.638 4.772 33.382 1.00 96.50 190 LYS A CA 1
ATOM 1495 C C . LYS A 1 190 ? -20.952 3.998 33.468 1.00 96.50 190 LYS A C 1
ATOM 1497 O O . LYS A 1 190 ? -21.692 4.167 34.434 1.00 96.50 190 LYS A O 1
ATOM 1502 N N . LEU A 1 191 ? -21.228 3.104 32.520 1.00 96.19 191 LEU A N 1
ATOM 1503 C CA . LEU A 1 191 ? -22.400 2.223 32.579 1.00 96.19 191 LEU A CA 1
ATOM 1504 C C . LEU A 1 191 ? -22.341 1.278 33.786 1.00 96.19 191 LEU A C 1
ATOM 1506 O O . LEU A 1 191 ? -23.360 1.034 34.433 1.00 96.19 191 LEU A O 1
ATOM 1510 N N . THR A 1 192 ? -21.151 0.780 34.121 1.00 96.38 192 THR A N 1
ATOM 1511 C CA . THR A 1 192 ? -20.944 -0.073 35.298 1.00 96.38 192 THR A CA 1
ATOM 1512 C C . THR A 1 192 ? -21.166 0.702 36.597 1.00 96.38 192 THR A C 1
ATOM 1514 O O . THR A 1 192 ? -21.860 0.208 37.482 1.00 96.38 192 THR A O 1
ATOM 1517 N N . GLU A 1 193 ? -20.647 1.928 36.692 1.00 96.38 193 GLU A N 1
ATOM 1518 C CA . GLU A 1 193 ? -20.873 2.833 37.827 1.00 96.38 193 GLU A CA 1
ATOM 1519 C C . GLU A 1 193 ? -22.374 3.081 38.045 1.00 96.38 193 GLU A C 1
ATOM 1521 O O . GLU A 1 193 ? -22.894 2.812 39.128 1.00 96.38 193 GLU A O 1
ATOM 1526 N N . ILE A 1 194 ? -23.094 3.475 36.987 1.00 96.50 194 ILE A N 1
ATOM 1527 C CA . ILE A 1 194 ? -24.547 3.698 37.034 1.00 96.50 194 ILE A CA 1
ATOM 1528 C C . ILE A 1 194 ? -25.279 2.429 37.477 1.00 96.50 194 ILE A C 1
ATOM 1530 O O . ILE A 1 194 ? -26.155 2.491 38.340 1.00 96.50 194 ILE A O 1
ATOM 1534 N N . LYS A 1 195 ? -24.921 1.264 36.925 1.00 95.56 195 LYS A N 1
ATOM 1535 C CA . LYS A 1 195 ? -25.525 -0.020 37.304 1.00 95.56 195 LYS A CA 1
ATOM 1536 C C . LYS A 1 195 ? -25.349 -0.306 38.796 1.00 95.56 195 LYS A C 1
ATOM 1538 O O . LYS A 1 195 ? -26.311 -0.735 39.439 1.00 95.56 195 LYS A O 1
ATOM 1543 N N . CYS A 1 196 ? -24.159 -0.070 39.349 1.00 94.56 196 CYS A N 1
ATOM 1544 C CA . CYS A 1 196 ? -23.895 -0.229 40.779 1.00 94.56 196 CYS A CA 1
ATOM 1545 C C . CYS A 1 196 ? -24.759 0.725 41.609 1.00 94.56 196 CYS A C 1
ATOM 1547 O O . CYS A 1 196 ? -25.499 0.259 42.475 1.00 94.56 196 CYS A O 1
ATOM 1549 N N . THR A 1 197 ? -24.759 2.022 41.284 1.00 96.31 197 THR A N 1
ATOM 1550 C CA . THR A 1 197 ? -25.552 3.034 42.001 1.00 96.31 197 THR A CA 1
ATOM 1551 C C . THR A 1 197 ? -27.049 2.729 41.968 1.00 96.31 197 THR A C 1
ATOM 1553 O O . THR A 1 197 ? -27.714 2.774 43.001 1.00 96.31 197 THR A O 1
ATOM 1556 N N . VAL A 1 198 ? -27.597 2.372 40.802 1.00 95.81 198 VAL A N 1
ATOM 1557 C CA . VAL A 1 198 ? -29.015 2.003 40.664 1.00 95.81 198 VAL A CA 1
ATOM 1558 C C . VAL A 1 198 ? -29.330 0.761 41.496 1.00 95.81 198 VAL A C 1
ATOM 1560 O O . VAL A 1 198 ? -30.332 0.732 42.208 1.00 95.81 198 VAL A O 1
ATOM 1563 N N . THR A 1 199 ? -28.461 -0.251 41.464 1.00 95.88 199 THR A N 1
ATOM 1564 C CA . THR A 1 199 ? -28.642 -1.479 42.253 1.00 95.88 199 THR A CA 1
ATOM 1565 C C . THR A 1 199 ? -28.620 -1.192 43.756 1.00 95.88 199 THR A C 1
ATOM 1567 O O . THR A 1 199 ? -29.433 -1.744 44.498 1.00 95.88 199 THR A O 1
ATOM 1570 N N . GLU A 1 200 ? -27.720 -0.326 44.220 1.00 96.00 200 GLU A N 1
ATOM 1571 C CA . GLU A 1 200 ? -27.648 0.099 45.621 1.00 96.00 200 GLU A CA 1
ATOM 1572 C C . GLU A 1 200 ? -28.894 0.874 46.047 1.00 96.00 200 GLU A C 1
ATOM 1574 O O . GLU A 1 200 ? -29.492 0.542 47.070 1.00 96.00 200 GLU A O 1
ATOM 1579 N N . GLN A 1 201 ? -29.351 1.838 45.242 1.00 95.81 201 GLN A N 1
ATOM 1580 C CA . GLN A 1 201 ? -30.574 2.586 45.542 1.00 95.81 201 GLN A CA 1
ATOM 1581 C C . GLN A 1 201 ? -31.813 1.687 45.581 1.00 95.81 201 GLN A C 1
ATOM 1583 O O . GLN A 1 201 ? -32.661 1.854 46.457 1.00 95.81 201 GLN A O 1
ATOM 1588 N N . ILE A 1 202 ? -31.918 0.710 44.676 1.00 95.00 202 ILE A N 1
ATOM 1589 C CA . ILE A 1 202 ? -33.009 -0.273 44.696 1.00 95.00 202 ILE A CA 1
ATOM 1590 C C . ILE A 1 202 ? -32.958 -1.099 45.985 1.00 95.00 202 ILE A C 1
ATOM 1592 O O . ILE A 1 202 ? -33.983 -1.246 46.648 1.00 95.00 202 ILE A O 1
ATOM 1596 N N . LYS A 1 203 ? -31.780 -1.601 46.380 1.00 95.62 203 LYS A N 1
ATOM 1597 C CA . LYS A 1 203 ? -31.616 -2.355 47.634 1.00 95.62 203 LYS A CA 1
ATOM 1598 C C . LYS A 1 203 ? -32.015 -1.526 48.854 1.00 95.62 203 LYS A C 1
ATOM 1600 O O . LYS A 1 203 ? -32.732 -2.035 49.710 1.00 95.62 203 LYS A O 1
ATOM 1605 N N . LEU A 1 204 ? -31.586 -0.264 48.918 1.00 96.00 204 LEU A N 1
ATOM 1606 C CA . LEU A 1 204 ? -31.950 0.650 50.003 1.00 96.00 204 LEU A CA 1
ATOM 1607 C C . LEU A 1 204 ? -33.466 0.852 50.073 1.00 96.00 204 LEU A C 1
ATOM 1609 O O . LEU A 1 204 ? -34.053 0.596 51.120 1.00 96.00 204 LEU A O 1
ATOM 1613 N N . LYS A 1 205 ? -34.118 1.189 48.952 1.00 95.00 205 LYS A N 1
ATOM 1614 C CA . LYS A 1 205 ? -35.576 1.387 48.916 1.00 95.00 205 LYS A CA 1
ATOM 1615 C C . LYS A 1 205 ? -36.368 0.124 49.255 1.00 95.00 205 LYS A C 1
ATOM 1617 O O . LYS A 1 205 ? -37.394 0.210 49.924 1.00 95.00 205 LYS A O 1
ATOM 1622 N N . ILE A 1 206 ? -35.909 -1.051 48.815 1.00 95.75 206 ILE A N 1
ATOM 1623 C CA . ILE A 1 206 ? -36.533 -2.330 49.188 1.00 95.75 206 ILE A CA 1
ATOM 1624 C C . ILE A 1 206 ? -36.401 -2.562 50.696 1.00 95.75 206 ILE A C 1
ATOM 1626 O O . ILE A 1 206 ? -37.384 -2.924 51.337 1.00 95.75 206 ILE A O 1
ATOM 1630 N N . ASN A 1 207 ? -35.222 -2.325 51.274 1.00 95.50 207 ASN A N 1
ATOM 1631 C CA . ASN A 1 207 ? -35.009 -2.480 52.712 1.00 95.50 207 ASN A CA 1
ATOM 1632 C C . ASN A 1 207 ? -35.870 -1.504 53.526 1.00 95.50 207 ASN A C 1
ATOM 1634 O O . ASN A 1 207 ? -36.501 -1.922 54.493 1.00 95.50 207 ASN A O 1
ATOM 1638 N N . GLU A 1 208 ? -35.954 -0.237 53.113 1.00 95.12 208 GLU A N 1
ATOM 1639 C CA . GLU A 1 208 ? -36.825 0.770 53.735 1.00 95.12 208 GLU A CA 1
ATOM 1640 C C . GLU A 1 208 ? -38.300 0.350 53.698 1.00 95.12 208 GLU A C 1
ATOM 1642 O O . GLU A 1 208 ? -38.993 0.427 54.713 1.00 95.12 208 G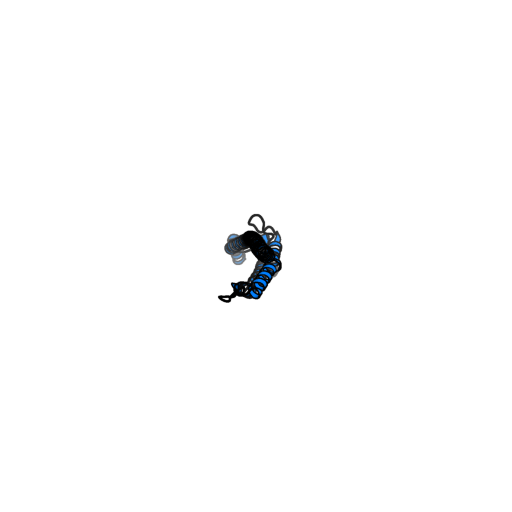LU A O 1
ATOM 1647 N N . LEU A 1 209 ? -38.775 -0.161 52.556 1.00 95.25 209 LEU A N 1
ATOM 1648 C CA . LEU A 1 209 ? -40.141 -0.665 52.416 1.00 95.25 209 LEU A CA 1
ATOM 1649 C C . LEU A 1 209 ? -40.401 -1.874 53.327 1.00 95.25 209 LEU A C 1
ATOM 1651 O O . LEU A 1 209 ? -41.431 -1.931 53.999 1.00 95.25 209 LEU A O 1
ATOM 1655 N N . VAL A 1 210 ? -39.476 -2.838 53.364 1.00 95.44 210 VAL A N 1
ATOM 1656 C CA . VAL A 1 210 ? -39.591 -4.042 54.202 1.00 95.44 210 VAL A CA 1
ATOM 1657 C C . VAL A 1 210 ? -39.611 -3.679 55.687 1.00 95.44 210 VAL A C 1
ATOM 1659 O O . VAL A 1 210 ? -40.439 -4.208 56.428 1.00 95.44 210 VAL A O 1
ATOM 1662 N N . GLU A 1 211 ? -38.748 -2.765 56.130 1.00 94.38 211 GLU A N 1
ATOM 1663 C CA . GLU A 1 211 ? -38.751 -2.284 57.515 1.00 94.38 211 GLU A CA 1
ATOM 1664 C C . GLU A 1 211 ? -40.027 -1.505 57.849 1.00 94.38 211 GLU A C 1
ATOM 1666 O O . GLU A 1 211 ? -40.626 -1.729 58.903 1.00 94.38 211 GLU A O 1
ATOM 1671 N N . GLY A 1 212 ? -40.516 -0.667 56.930 1.00 93.94 212 GLY A N 1
ATOM 1672 C CA . GLY A 1 212 ? -41.807 0.008 57.069 1.00 93.94 212 GLY A CA 1
ATOM 1673 C C . GLY A 1 212 ? -42.961 -0.978 57.275 1.00 93.94 212 GLY A C 1
ATOM 1674 O O . GLY A 1 212 ? -43.733 -0.840 58.225 1.00 93.94 212 GLY A O 1
ATOM 1675 N N . LEU A 1 213 ? -43.037 -2.027 56.449 1.00 92.69 213 LEU A N 1
ATOM 1676 C CA . LEU A 1 213 ? -44.046 -3.088 56.570 1.00 92.69 213 LEU A CA 1
ATOM 1677 C C . LEU A 1 213 ? -43.917 -3.874 57.881 1.00 92.69 213 LEU A C 1
ATOM 1679 O O . LEU A 1 213 ? -44.923 -4.144 58.537 1.00 92.69 213 LEU A O 1
ATOM 1683 N N . ARG A 1 214 ? -42.692 -4.223 58.295 1.00 92.25 214 ARG A N 1
ATOM 1684 C CA . ARG A 1 214 ? -42.437 -4.910 59.574 1.00 92.25 214 ARG A CA 1
ATOM 1685 C C . ARG A 1 214 ? -42.905 -4.082 60.763 1.00 92.25 214 ARG A C 1
ATOM 1687 O O . ARG A 1 214 ? -43.518 -4.629 61.677 1.00 92.25 214 ARG A O 1
ATOM 1694 N N . ASN A 1 215 ? -42.628 -2.782 60.759 1.00 91.62 215 ASN A N 1
ATOM 1695 C CA . ASN A 1 215 ? -43.046 -1.885 61.831 1.00 91.62 215 ASN A CA 1
ATOM 1696 C C . ASN A 1 215 ? -44.570 -1.734 61.880 1.00 91.62 215 ASN A C 1
ATOM 1698 O O . ASN A 1 215 ? -45.148 -1.754 62.965 1.00 91.62 215 ASN A O 1
ATOM 1702 N N . LEU A 1 216 ? -45.230 -1.679 60.722 1.00 90.25 216 LEU A N 1
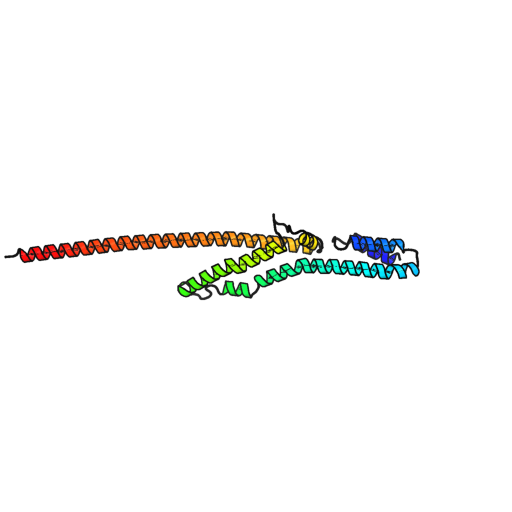ATOM 1703 C CA . LEU A 1 216 ? -46.689 -1.611 60.628 1.00 90.25 216 LEU A CA 1
ATOM 1704 C C . LEU A 1 216 ? -47.351 -2.905 61.134 1.00 90.25 216 LEU A C 1
ATOM 1706 O O . LEU A 1 216 ? -48.291 -2.850 61.923 1.00 90.25 216 LEU A O 1
ATOM 1710 N N . LEU A 1 217 ? -46.808 -4.072 60.771 1.00 87.12 217 LEU A N 1
ATOM 1711 C CA . LEU A 1 217 ? -47.253 -5.366 61.303 1.00 87.12 217 LEU A CA 1
ATOM 1712 C C . LEU A 1 217 ? -47.085 -5.458 62.822 1.00 87.12 217 LEU A C 1
ATOM 1714 O O . LEU A 1 217 ? -48.006 -5.894 63.508 1.00 87.12 217 LEU A O 1
ATOM 1718 N N . LYS A 1 218 ? -45.941 -5.017 63.361 1.00 88.31 218 LYS A N 1
ATOM 1719 C CA . LYS A 1 218 ? -45.728 -4.958 64.815 1.00 88.31 218 LYS A CA 1
ATOM 1720 C C . LYS A 1 218 ? -46.764 -4.066 65.488 1.00 88.31 218 LYS A C 1
ATOM 1722 O O . LYS A 1 218 ? -47.326 -4.473 66.495 1.00 88.31 218 LYS A O 1
ATOM 1727 N N . PHE A 1 219 ? -47.044 -2.890 64.929 1.00 85.94 219 PHE A N 1
ATOM 1728 C CA . PHE A 1 219 ? -48.057 -1.984 65.467 1.00 85.94 219 PHE A CA 1
ATOM 1729 C C . PHE A 1 219 ? -49.446 -2.640 65.498 1.00 85.94 219 PHE A C 1
ATOM 1731 O O . PHE A 1 219 ? -50.095 -2.624 66.538 1.00 85.94 219 PHE A O 1
ATOM 1738 N N . MET A 1 220 ? -49.864 -3.295 64.408 1.00 82.88 220 MET A N 1
ATOM 1739 C CA . MET A 1 220 ? -51.160 -3.987 64.350 1.00 82.88 220 MET A CA 1
ATOM 1740 C C . MET A 1 220 ? -51.264 -5.178 65.310 1.00 82.88 220 MET A C 1
ATOM 1742 O O . MET A 1 220 ? -52.325 -5.404 65.874 1.00 82.88 220 MET A O 1
ATOM 1746 N N . LEU A 1 221 ? -50.178 -5.925 65.527 1.00 77.44 221 LEU A N 1
ATOM 1747 C CA . LEU A 1 221 ? -50.146 -7.048 66.475 1.00 77.44 221 LEU A CA 1
ATOM 1748 C C . LEU A 1 221 ? -50.030 -6.607 67.946 1.00 77.44 221 LEU A C 1
ATOM 1750 O O . LEU A 1 221 ? -50.208 -7.430 68.839 1.00 77.44 221 LEU A O 1
ATOM 1754 N N . SER A 1 222 ? -49.706 -5.335 68.196 1.00 69.88 222 SER A N 1
ATOM 1755 C CA . SER A 1 222 ? -49.576 -4.750 69.540 1.00 69.88 222 SER A CA 1
ATOM 1756 C C . SER A 1 222 ? -50.802 -3.931 69.960 1.00 69.88 222 SER A C 1
ATOM 1758 O O . SER A 1 222 ? -50.835 -3.426 71.082 1.00 69.88 222 SER A O 1
ATOM 1760 N N . ALA A 1 223 ? -51.775 -3.744 69.063 1.00 55.47 223 ALA A N 1
ATOM 1761 C CA . ALA A 1 223 ? -53.027 -3.066 69.366 1.00 55.47 223 ALA A CA 1
ATOM 1762 C C . ALA A 1 223 ? -53.989 -4.048 70.081 1.00 55.47 223 ALA A C 1
ATOM 1764 O O . ALA A 1 223 ? -54.144 -5.168 69.591 1.00 55.47 223 ALA A O 1
ATOM 1765 N N . PRO A 1 224 ? -54.568 -3.671 71.240 1.00 49.53 224 PRO A N 1
ATOM 1766 C CA . PRO A 1 224 ? -55.430 -4.530 72.060 1.00 49.53 224 PRO A CA 1
ATOM 1767 C C . PRO A 1 224 ? -56.790 -4.848 71.428 1.00 49.53 224 PRO A C 1
ATOM 1769 O O . PRO A 1 224 ? -57.286 -4.024 70.623 1.00 49.53 224 PRO A O 1
#

Secondary structure (DSSP, 8-state):
-HHHHHHHHHHHHH--S-TTHHHHHHHHHHHHHTTT-HHHHHHHHHHHHHHHHHHHHHHHHHHHHHHHHHHHHHHHHTSHHHHHHHHTTT-STTGGG-HHHHHHHHHHHHHIIIIIIHHHHHHHHHHH-EETTEE--HHHHHHHHHS-HHHHHHHHHHHHHHHHHHHHHHHHHHHHHHHHHHHHHHHHHHHHHHHHHHHHHHHHHHHHHHHHHHHHHHHHHT--

pLDDT: mean 86.55, std 9.65, range [49.53, 97.38]

Organism: Babesia bigemina (NCBI:txid5866)

Radius of gyration: 37.53 Å; chains: 1; bounding box: 92×23×122 Å

Foldseek 3Di:
DCVVLVVLVVCLVPPPFDQLNVLSVVLSVLCVVLVPVPPVSCVVNVVSNVVSVVVSVVRLVVLVCLLPVLVVVLCVLCDPVVVCLVCVQLVDPCLVVDPVSPVVSVVSVVCCVVPSLVVSVVSLCVSFVQDPLHRPDPSNVSSLSRDDPVSSVVSSVVSSVVVVVSVVCVVVVVVVVVVVVVVVVVVVVVVVVVVVVVVVVVVVVVVVVVVVVVVVVVVVVPDD

Sequence (224 aa):
MGFLSGVLEAVKNTQTYNVGKNTLNSVCNVINTHLCSGHDGFTKLLPSLTREIGRYNTEVRDSNEKVKKPIEELLNEVGDAFKNKVNDLLSGPNDHENVDKVQAAEKQVNETLANDIKTFTNKFNVAFQFKDNKVDKAEMKTAIRYLNPTLQVRVNSALKAVHHEIKRLEELSTKEHKNLEATTNLINAKLTEIKCTVTEQIKLKINELVEGLRNLLKFMLSAP